Protein AF-A0AAW5ILC9-F1 (afdb_monomer_lite)

Structure (mmCIF, N/CA/C/O backbone):
data_AF-A0AAW5ILC9-F1
#
_entry.id   AF-A0AAW5ILC9-F1
#
loop_
_atom_site.group_PDB
_atom_site.id
_atom_site.type_symbol
_atom_site.label_atom_id
_atom_site.label_alt_id
_atom_site.label_comp_id
_atom_site.label_asym_id
_atom_site.label_entity_id
_atom_site.label_seq_id
_atom_site.pdbx_PDB_ins_code
_atom_site.Cartn_x
_atom_site.Cartn_y
_atom_site.Cartn_z
_atom_site.occupancy
_atom_site.B_iso_or_equiv
_atom_site.auth_seq_id
_atom_site.auth_comp_id
_atom_site.auth_asym_id
_atom_site.auth_atom_id
_atom_site.pdbx_PDB_model_num
ATOM 1 N N . MET A 1 1 ? -0.774 18.490 -12.145 1.00 78.44 1 MET A N 1
ATOM 2 C CA . MET A 1 1 ? -0.102 18.133 -10.884 1.00 78.44 1 MET A CA 1
ATOM 3 C C . MET A 1 1 ? 0.678 16.859 -11.137 1.00 78.44 1 MET A C 1
ATOM 5 O O . MET A 1 1 ? 0.110 15.949 -11.730 1.00 78.44 1 MET A O 1
ATOM 9 N N . SER A 1 2 ? 1.965 16.845 -10.818 1.00 88.06 2 SER A N 1
ATOM 10 C CA . SER A 1 2 ? 2.852 15.680 -10.934 1.00 88.06 2 SER A CA 1
ATOM 11 C C . SER A 1 2 ? 2.833 14.843 -9.646 1.00 88.06 2 SER A C 1
ATOM 13 O O . SER A 1 2 ? 2.335 15.310 -8.623 1.00 88.06 2 SER A O 1
ATOM 15 N N . TYR A 1 3 ? 3.395 13.628 -9.657 1.00 88.62 3 TYR A N 1
ATOM 16 C CA . TYR A 1 3 ? 3.586 12.853 -8.420 1.00 88.62 3 TYR A CA 1
ATOM 17 C C . TYR A 1 3 ? 4.517 13.560 -7.424 1.00 88.62 3 TYR A C 1
ATOM 19 O O . TYR A 1 3 ? 4.294 13.465 -6.221 1.00 88.62 3 TYR A O 1
ATOM 27 N N . ALA A 1 4 ? 5.491 14.335 -7.909 1.00 86.69 4 ALA A N 1
ATOM 28 C CA . ALA A 1 4 ? 6.363 15.155 -7.072 1.00 86.69 4 ALA A CA 1
ATOM 29 C C . ALA A 1 4 ? 5.585 16.241 -6.312 1.00 86.69 4 ALA A C 1
ATOM 31 O O . ALA A 1 4 ? 5.781 16.434 -5.111 1.00 86.69 4 ALA A O 1
ATOM 32 N N . ASP A 1 5 ? 4.652 16.915 -6.993 1.00 87.44 5 ASP A N 1
ATOM 33 C CA . ASP A 1 5 ? 3.767 17.893 -6.353 1.00 87.44 5 ASP A CA 1
ATOM 34 C C . ASP A 1 5 ? 2.899 17.210 -5.288 1.00 87.44 5 ASP A C 1
ATOM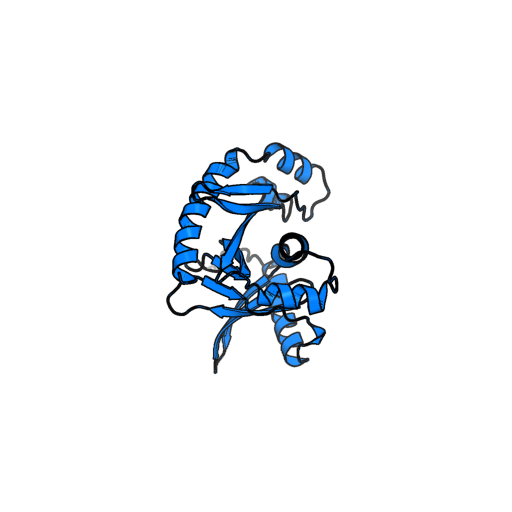 36 O O . ASP A 1 5 ? 2.805 17.695 -4.163 1.00 87.44 5 ASP A O 1
ATOM 40 N N . ILE A 1 6 ? 2.326 16.045 -5.613 1.00 88.94 6 ILE A N 1
ATOM 41 C CA . ILE A 1 6 ? 1.503 15.264 -4.679 1.00 88.94 6 ILE A CA 1
ATOM 42 C C . ILE A 1 6 ? 2.326 14.844 -3.455 1.00 88.94 6 ILE A C 1
ATOM 44 O O . ILE A 1 6 ? 1.847 14.966 -2.332 1.00 88.94 6 ILE A O 1
ATOM 48 N N . ALA A 1 7 ? 3.569 14.390 -3.633 1.00 87.50 7 ALA A N 1
ATOM 49 C CA . ALA A 1 7 ? 4.440 13.997 -2.525 1.00 87.50 7 ALA A CA 1
ATOM 50 C C . ALA A 1 7 ? 4.685 15.159 -1.547 1.00 87.50 7 ALA A C 1
ATOM 52 O O . ALA A 1 7 ? 4.556 14.972 -0.336 1.00 87.50 7 ALA A O 1
ATOM 53 N N . LYS A 1 8 ? 4.947 16.368 -2.064 1.00 85.44 8 LYS A N 1
ATOM 54 C CA . LYS A 1 8 ? 5.092 17.586 -1.246 1.00 85.44 8 LYS A CA 1
ATOM 55 C C . LYS A 1 8 ? 3.809 17.920 -0.488 1.00 85.44 8 LYS A C 1
ATOM 57 O O . LYS A 1 8 ? 3.854 18.270 0.688 1.00 85.44 8 LYS A O 1
ATOM 62 N N . GLU A 1 9 ? 2.651 17.788 -1.135 1.00 86.62 9 GLU A N 1
ATOM 63 C CA . GLU A 1 9 ? 1.366 18.014 -0.465 1.00 86.62 9 GLU A CA 1
ATOM 64 C C . GLU A 1 9 ? 1.097 17.006 0.658 1.00 86.62 9 GLU A C 1
ATOM 66 O O . GLU A 1 9 ? 0.584 17.382 1.716 1.00 86.62 9 GLU A O 1
ATOM 71 N N . LEU A 1 10 ? 1.466 15.743 0.441 1.00 86.69 10 LEU A N 1
ATOM 72 C CA . LEU A 1 10 ? 1.295 14.670 1.415 1.00 86.69 10 LEU A CA 1
ATOM 73 C C . LEU A 1 10 ? 2.205 14.816 2.633 1.00 86.69 10 LEU A C 1
ATOM 75 O O . LEU A 1 10 ? 1.832 14.352 3.709 1.00 86.69 10 LEU A O 1
ATOM 79 N N . GLU A 1 11 ? 3.361 15.464 2.503 1.00 85.06 11 GLU A N 1
ATOM 80 C CA . GLU A 1 11 ? 4.246 15.735 3.638 1.00 85.06 11 GLU A CA 1
ATOM 81 C C . GLU A 1 11 ? 3.558 16.622 4.692 1.00 85.06 11 GLU A C 1
ATOM 83 O O . GLU A 1 11 ? 3.594 16.332 5.891 1.00 85.06 11 GLU A O 1
ATOM 88 N N . GLU A 1 12 ? 2.857 17.670 4.254 1.00 84.56 12 GLU A N 1
ATOM 89 C CA . GLU A 1 12 ? 2.092 18.542 5.153 1.00 84.56 12 GLU A CA 1
ATOM 90 C C . GLU A 1 12 ? 0.896 17.818 5.782 1.00 84.56 12 GLU A C 1
ATOM 92 O O . GLU A 1 12 ? 0.626 17.953 6.981 1.00 84.56 12 GLU A O 1
ATOM 97 N N . ASP A 1 13 ? 0.203 16.979 5.012 1.00 87.44 13 ASP A N 1
ATOM 98 C CA . ASP A 1 13 ? -0.868 16.147 5.560 1.00 87.44 13 ASP A CA 1
ATOM 99 C C . ASP A 1 13 ? -0.339 15.113 6.558 1.00 87.44 13 ASP A C 1
ATOM 101 O O . ASP A 1 13 ? -0.979 14.872 7.585 1.00 87.44 13 ASP A O 1
ATOM 105 N N . TYR A 1 14 ? 0.854 14.564 6.331 1.00 85.81 14 TYR A N 1
ATOM 106 C CA . TYR A 1 14 ? 1.504 13.659 7.271 1.00 85.81 14 TYR A CA 1
ATOM 107 C C . TYR A 1 14 ? 1.806 14.351 8.610 1.00 85.81 14 TYR A C 1
ATOM 109 O O . TYR A 1 14 ? 1.507 13.789 9.669 1.00 85.81 14 TYR A O 1
ATOM 117 N N . LYS A 1 15 ? 2.293 15.602 8.599 1.00 86.69 15 LYS A N 1
ATOM 118 C CA . LYS A 1 15 ? 2.479 16.407 9.828 1.00 86.69 15 LYS A CA 1
ATOM 119 C C . LYS A 1 15 ? 1.165 16.559 10.604 1.00 86.69 15 LYS A C 1
ATOM 121 O O . LYS A 1 15 ? 1.153 16.464 11.836 1.00 86.69 15 LYS A O 1
ATOM 126 N N . ASN A 1 16 ? 0.044 16.734 9.903 1.00 89.19 16 ASN A N 1
ATOM 127 C CA . ASN A 1 16 ? -1.280 16.787 10.527 1.00 89.19 16 ASN A CA 1
ATOM 128 C C . ASN A 1 16 ? -1.725 15.425 11.083 1.00 89.19 16 ASN A C 1
ATOM 130 O O . ASN A 1 16 ? -2.288 15.379 12.179 1.00 89.19 16 ASN A O 1
ATOM 134 N N . VAL A 1 17 ? -1.421 14.319 10.397 1.00 87.56 17 VAL A N 1
ATOM 135 C CA . VAL A 1 17 ? -1.674 12.964 10.914 1.00 87.56 17 VAL A CA 1
ATOM 136 C C . VAL A 1 17 ? -0.904 12.723 12.209 1.00 87.56 17 VAL A C 1
ATOM 138 O O . VAL A 1 17 ? -1.499 12.240 13.169 1.00 87.56 17 VAL A O 1
ATOM 141 N N . VAL A 1 18 ? 0.379 13.093 12.279 1.00 85.12 18 VAL A N 1
ATOM 142 C CA . VAL A 1 18 ? 1.195 12.951 13.501 1.00 85.12 18 VAL A CA 1
ATOM 143 C C . VAL A 1 18 ? 0.542 13.674 14.680 1.00 85.12 18 VAL A C 1
ATOM 145 O O . VAL A 1 18 ? 0.419 13.103 15.761 1.00 85.12 18 VAL A O 1
ATOM 148 N N . ARG A 1 19 ? 0.036 14.895 14.469 1.00 87.38 19 ARG A N 1
ATOM 149 C CA . ARG A 1 19 ? -0.717 15.628 15.502 1.00 87.38 19 ARG A CA 1
ATOM 150 C C . ARG A 1 19 ? -2.022 14.923 15.869 1.00 87.38 19 ARG A C 1
ATOM 152 O O . ARG A 1 19 ? -2.367 14.858 17.044 1.00 87.38 19 ARG A O 1
ATOM 159 N N . TYR A 1 20 ? -2.726 14.364 14.886 1.00 89.00 20 TYR A N 1
ATOM 160 C CA . TYR A 1 20 ? -3.978 13.640 15.098 1.00 89.00 20 TYR A CA 1
ATOM 161 C C . TYR A 1 20 ? -3.798 12.326 15.879 1.00 89.00 20 TYR A C 1
ATOM 163 O O . TYR A 1 20 ? -4.740 11.876 16.534 1.00 89.00 20 TYR A O 1
ATOM 171 N N . GLN A 1 21 ? -2.601 11.721 15.878 1.00 84.12 21 GLN A N 1
ATOM 172 C CA . GLN A 1 21 ? -2.349 10.438 16.548 1.00 84.12 21 GLN A CA 1
ATOM 173 C C . GLN A 1 21 ? -2.697 10.442 18.049 1.00 84.12 21 GLN A C 1
ATOM 175 O O . GLN A 1 21 ? -3.054 9.394 18.590 1.00 84.12 21 GLN A O 1
ATOM 180 N N . ILE A 1 22 ? -2.688 11.607 18.708 1.00 86.94 22 ILE A N 1
ATOM 181 C CA . ILE A 1 22 ? -3.096 11.762 20.118 1.00 86.94 22 ILE A CA 1
ATOM 182 C C . ILE A 1 22 ? -4.559 11.366 20.374 1.00 86.94 22 ILE A C 1
ATOM 184 O O . ILE A 1 22 ? -4.916 11.009 21.496 1.00 86.94 22 ILE A O 1
ATOM 188 N N . HIS A 1 23 ? -5.409 11.428 19.345 1.00 89.69 23 HIS A N 1
ATOM 189 C CA . HIS A 1 23 ? -6.825 11.067 19.423 1.00 89.69 23 HIS A CA 1
ATOM 190 C C . HIS A 1 23 ? -7.068 9.576 19.175 1.00 89.69 23 HIS A C 1
ATOM 192 O O . HIS A 1 23 ? -8.190 9.093 19.347 1.00 89.69 23 HIS A O 1
ATOM 198 N N . LEU A 1 24 ? -6.036 8.827 18.779 1.00 89.56 24 LEU A N 1
ATOM 199 C CA . LEU A 1 24 ? -6.158 7.392 18.586 1.00 89.56 24 LEU A CA 1
ATOM 200 C C . LEU A 1 24 ? -6.279 6.688 19.943 1.00 89.56 24 LEU A C 1
ATOM 202 O O . LEU A 1 24 ? -5.651 7.099 20.923 1.00 89.56 24 LEU A O 1
ATOM 206 N N . PRO A 1 25 ? -7.030 5.577 20.032 1.00 92.31 25 PRO A N 1
ATOM 207 C CA . PRO A 1 25 ? -7.211 4.847 21.282 1.00 92.31 25 PRO A CA 1
ATOM 208 C C . PRO A 1 25 ? -5.980 3.979 21.613 1.00 92.31 25 PRO A C 1
ATOM 210 O O . PRO A 1 25 ? -6.097 2.777 21.858 1.00 92.31 25 PRO A O 1
ATOM 213 N N . VAL A 1 26 ? -4.789 4.587 21.664 1.00 90.56 26 VAL A N 1
ATOM 214 C CA . VAL A 1 26 ? -3.489 3.922 21.863 1.00 90.56 26 VAL A CA 1
ATOM 215 C C . VAL A 1 26 ? -3.493 3.054 23.118 1.00 90.56 26 VAL A C 1
ATOM 217 O O . VAL A 1 26 ? -3.057 1.910 23.068 1.00 90.56 26 VAL A O 1
ATOM 220 N N . LYS A 1 27 ? -4.081 3.522 24.228 1.00 92.12 27 LYS A N 1
ATOM 221 C CA . LYS A 1 27 ? -4.202 2.723 25.464 1.00 92.12 27 LYS A CA 1
ATOM 222 C C . LYS A 1 27 ? -4.954 1.401 25.248 1.00 92.12 27 LYS A C 1
ATOM 224 O O . LYS A 1 27 ? -4.573 0.381 25.821 1.00 92.12 27 LYS A O 1
ATOM 229 N N . LYS A 1 28 ? -6.001 1.403 24.412 1.00 94.25 28 LYS A N 1
ATOM 230 C CA . LYS A 1 28 ? -6.756 0.190 24.060 1.00 94.25 28 LYS A CA 1
ATOM 231 C C . LYS A 1 28 ? -5.893 -0.753 23.225 1.00 94.25 28 LYS A C 1
ATOM 233 O O . LYS A 1 28 ? -5.836 -1.938 23.539 1.00 94.25 28 LYS A O 1
ATOM 238 N N . TYR A 1 29 ? -5.188 -0.218 22.227 1.00 94.44 29 TYR A N 1
ATOM 239 C CA . TYR A 1 29 ? -4.266 -0.991 21.390 1.00 94.44 29 TYR A CA 1
ATOM 240 C C . TYR A 1 29 ? -3.158 -1.641 22.224 1.00 94.44 29 TYR A C 1
ATOM 242 O O . TYR A 1 29 ? -2.939 -2.846 22.132 1.00 94.44 29 TYR A O 1
ATOM 250 N N . MET A 1 30 ? -2.535 -0.873 23.120 1.00 94.12 30 MET A N 1
ATOM 251 C CA . MET A 1 30 ? -1.501 -1.358 24.034 1.00 94.12 30 MET A CA 1
ATOM 252 C C . MET A 1 30 ? -2.002 -2.502 24.915 1.00 94.12 30 MET A C 1
ATOM 254 O O . MET A 1 30 ? -1.353 -3.543 24.996 1.00 94.12 30 MET A O 1
ATOM 258 N N . LYS A 1 31 ? -3.178 -2.346 25.538 1.00 94.81 31 LYS A N 1
ATOM 259 C CA . LYS A 1 31 ? -3.782 -3.401 26.364 1.00 94.81 31 LYS A CA 1
ATOM 260 C C . LYS A 1 31 ? -3.996 -4.688 25.565 1.00 94.81 31 LYS A C 1
ATOM 262 O O . LYS A 1 31 ? -3.693 -5.772 26.054 1.00 94.81 31 LYS A O 1
ATOM 267 N N . GLU A 1 32 ? -4.500 -4.573 24.340 1.00 94.88 32 GLU A N 1
ATOM 268 C CA . GLU A 1 32 ? -4.764 -5.729 23.486 1.00 94.88 32 GLU A CA 1
ATOM 269 C C . GLU A 1 32 ? -3.479 -6.459 23.073 1.00 94.88 32 GLU A C 1
ATOM 271 O O . GLU A 1 32 ? -3.427 -7.687 23.146 1.00 94.88 32 GLU A O 1
ATOM 276 N N . VAL A 1 33 ? -2.422 -5.716 22.728 1.00 94.56 33 VAL A N 1
ATOM 277 C CA . VAL A 1 33 ? -1.104 -6.289 22.405 1.00 94.56 33 VAL A CA 1
ATOM 278 C C . VAL A 1 33 ? -0.507 -7.005 23.612 1.00 94.56 33 VAL A C 1
ATOM 280 O O . VAL A 1 33 ? -0.031 -8.130 23.481 1.00 94.56 33 VAL A O 1
ATOM 283 N N . MET A 1 34 ? -0.549 -6.396 24.802 1.00 94.00 34 MET A N 1
ATOM 284 C CA . MET A 1 34 ? 0.061 -6.993 25.997 1.00 94.00 34 MET A CA 1
ATOM 285 C C . MET A 1 34 ? -0.642 -8.284 26.440 1.00 94.00 34 MET A C 1
ATOM 287 O O . MET A 1 34 ? 0.036 -9.191 26.932 1.00 94.00 34 MET A O 1
ATOM 291 N N . ASN A 1 35 ? -1.951 -8.401 26.197 1.00 94.25 35 ASN A N 1
ATOM 292 C CA . ASN A 1 35 ? -2.778 -9.531 26.630 1.00 94.25 35 ASN A CA 1
ATOM 293 C C . ASN A 1 35 ? -2.766 -10.748 25.688 1.00 94.25 35 ASN A C 1
ATOM 295 O O . ASN A 1 35 ? -3.212 -11.820 26.088 1.00 94.25 35 ASN A O 1
ATOM 299 N N . ARG A 1 36 ? -2.291 -10.616 24.446 1.00 89.19 36 ARG A N 1
ATOM 300 C CA . ARG A 1 36 ? -2.217 -11.734 23.480 1.00 89.19 36 ARG A CA 1
ATOM 301 C C . ARG A 1 36 ? -0.857 -12.434 23.540 1.00 89.19 36 ARG A C 1
ATOM 303 O O . ARG A 1 36 ? 0.047 -11.894 24.156 1.00 89.19 36 ARG A O 1
ATOM 310 N N . PRO A 1 37 ? -0.639 -13.610 22.937 1.00 89.38 37 PRO A N 1
ATOM 311 C CA . PRO A 1 37 ? 0.714 -14.125 22.706 1.00 89.38 37 PRO A CA 1
ATOM 312 C C . PRO A 1 37 ? 1.575 -13.132 21.908 1.00 89.38 37 PRO A C 1
ATOM 314 O O . PRO A 1 37 ? 1.042 -12.247 21.237 1.00 89.38 37 PRO A O 1
ATOM 317 N N . ASN A 1 38 ? 2.906 -13.234 22.002 1.00 87.12 38 ASN A N 1
ATOM 318 C CA . ASN A 1 38 ? 3.772 -12.394 21.173 1.00 87.12 38 ASN A CA 1
ATOM 319 C C . ASN A 1 38 ? 3.526 -12.703 19.693 1.00 87.12 38 ASN A C 1
ATOM 321 O O . ASN A 1 38 ? 3.513 -13.865 19.299 1.00 87.12 38 ASN A O 1
ATOM 325 N N . GLY A 1 39 ? 3.335 -11.663 18.893 1.00 81.62 39 GLY A N 1
ATOM 326 C CA . GLY A 1 39 ? 3.040 -11.797 17.479 1.00 81.62 39 GLY A CA 1
ATOM 327 C C . GLY A 1 39 ? 2.498 -10.499 16.910 1.00 81.62 39 GLY A C 1
ATOM 328 O O . GLY A 1 39 ? 2.296 -9.517 17.634 1.00 81.62 39 GLY A O 1
ATOM 329 N N . LYS A 1 40 ? 2.264 -10.517 15.601 1.00 86.31 40 LYS A N 1
ATOM 330 C CA . LYS A 1 40 ? 1.720 -9.373 14.890 1.00 86.31 40 LYS A CA 1
ATOM 331 C C . LYS A 1 40 ? 0.236 -9.202 15.195 1.00 86.31 40 LYS A C 1
ATOM 333 O O . LYS A 1 40 ? -0.520 -10.173 15.225 1.00 86.31 40 LYS A O 1
ATOM 338 N N . LEU A 1 41 ? -0.194 -7.961 15.383 1.00 90.38 41 LEU A N 1
ATOM 339 C CA . LEU A 1 41 ? -1.597 -7.610 15.558 1.00 90.38 41 LEU A CA 1
ATOM 340 C C . LEU A 1 41 ? -1.944 -6.408 14.687 1.00 90.38 41 LEU A C 1
ATOM 342 O O . LEU A 1 41 ? -1.347 -5.344 14.823 1.00 90.38 41 LEU A O 1
ATOM 346 N N . LEU A 1 42 ? -2.936 -6.579 13.817 1.00 91.25 42 LEU A N 1
ATOM 347 C CA . LEU A 1 42 ? -3.446 -5.528 12.946 1.00 91.25 42 LEU A CA 1
ATOM 348 C C . LEU A 1 42 ? -4.783 -5.010 13.477 1.00 91.25 42 LEU A C 1
ATOM 350 O O . LEU A 1 42 ? -5.749 -5.768 13.590 1.00 91.25 42 LEU A O 1
ATOM 354 N N . PHE A 1 43 ? -4.863 -3.714 13.760 1.00 92.25 43 PHE A N 1
ATOM 355 C CA . PHE A 1 43 ? -6.099 -3.088 14.217 1.00 92.25 43 PHE A CA 1
ATOM 356 C C . PHE A 1 43 ? -6.992 -2.683 13.040 1.00 92.25 43 PHE A C 1
ATOM 358 O O . PHE A 1 43 ? -6.623 -2.780 11.865 1.00 92.25 43 PHE A O 1
ATOM 365 N N . LYS A 1 44 ? -8.220 -2.261 13.350 1.00 89.75 44 LYS A N 1
ATOM 366 C CA . LYS A 1 44 ? -9.149 -1.743 12.342 1.00 89.75 44 LYS A CA 1
ATOM 367 C C .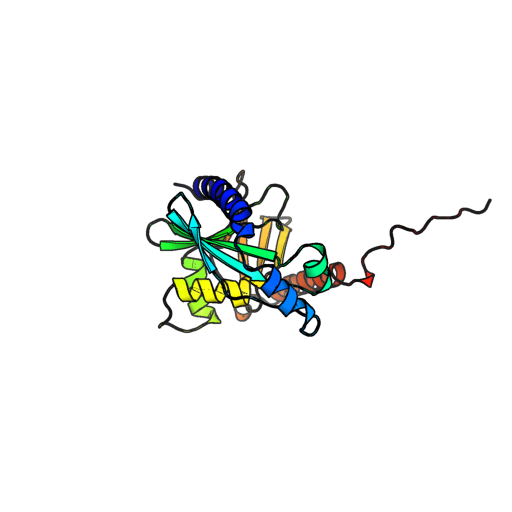 LYS A 1 44 ? -8.582 -0.455 11.736 1.00 89.75 44 LYS A C 1
ATOM 369 O O . LYS A 1 44 ? -8.173 0.441 12.468 1.00 89.75 44 LYS A O 1
ATOM 374 N N . THR A 1 45 ? -8.601 -0.369 10.409 1.00 89.81 45 THR A N 1
ATOM 375 C CA . THR A 1 45 ? -8.254 0.852 9.677 1.00 89.81 45 THR A CA 1
ATOM 376 C C . THR A 1 45 ? -9.283 1.941 9.973 1.00 89.81 45 THR A C 1
ATOM 378 O O . THR A 1 45 ? -10.490 1.693 9.929 1.00 89.81 45 THR A O 1
ATOM 381 N N . MET A 1 46 ? -8.798 3.133 10.294 1.00 90.50 46 MET A N 1
ATOM 382 C CA . MET A 1 46 ? -9.606 4.322 10.536 1.00 90.50 46 MET A CA 1
ATOM 383 C C . MET A 1 46 ? -9.498 5.245 9.332 1.00 90.50 46 MET A C 1
ATOM 385 O O . MET A 1 46 ? -8.418 5.410 8.768 1.00 90.50 46 MET A O 1
ATOM 389 N N . GLU A 1 47 ? -10.616 5.853 8.963 1.00 91.62 47 GLU A N 1
ATOM 390 C CA . GLU A 1 47 ? -10.641 6.896 7.947 1.00 91.62 47 GLU A CA 1
ATOM 391 C C . GLU A 1 47 ? -10.539 8.250 8.643 1.00 91.62 47 GLU A C 1
ATOM 393 O O . GLU A 1 47 ? -11.244 8.517 9.619 1.00 91.62 47 GLU A O 1
ATOM 398 N N . TRP A 1 48 ? -9.646 9.095 8.149 1.00 91.94 48 TRP A N 1
ATOM 399 C CA . TRP A 1 48 ? -9.497 10.471 8.595 1.00 91.94 48 TRP A CA 1
ATOM 400 C C . TRP A 1 48 ? -9.408 11.371 7.370 1.00 91.94 48 TRP A C 1
ATOM 402 O O . TRP A 1 48 ? -8.817 11.002 6.360 1.00 91.94 48 TRP A O 1
ATOM 412 N N . THR A 1 49 ? -10.026 12.543 7.436 1.00 91.12 49 THR A N 1
ATOM 413 C CA . THR A 1 49 ? -9.964 13.528 6.355 1.00 91.12 49 THR A CA 1
ATOM 414 C C . THR A 1 49 ? -9.057 14.663 6.794 1.00 91.12 49 THR A C 1
ATOM 416 O O . THR A 1 49 ? -9.270 15.228 7.868 1.00 91.12 49 THR A O 1
ATOM 419 N N . SER A 1 50 ? -8.045 14.977 5.987 1.00 87.75 50 SER A N 1
ATOM 420 C CA . SER A 1 50 ? -7.117 16.059 6.303 1.00 87.75 50 SER A CA 1
ATOM 421 C C . SER A 1 50 ? -7.799 17.430 6.228 1.00 87.75 50 SER A C 1
ATOM 423 O O . SER A 1 50 ? -8.854 17.557 5.599 1.00 87.75 50 SER A O 1
ATOM 425 N N . PRO A 1 51 ? -7.211 18.492 6.815 1.00 88.06 51 PRO A N 1
ATOM 426 C CA . PRO A 1 51 ? -7.705 19.859 6.636 1.00 88.06 51 PRO A CA 1
ATOM 427 C C . PRO A 1 51 ? -7.791 20.294 5.165 1.00 88.06 51 PRO A C 1
ATOM 429 O O . PRO A 1 51 ? -8.553 21.198 4.840 1.00 88.06 51 PRO A O 1
ATOM 432 N N . ARG A 1 52 ? -7.033 19.638 4.273 1.00 84.19 52 ARG A N 1
ATOM 433 C CA . ARG A 1 52 ? -7.065 19.844 2.816 1.00 84.19 52 ARG A CA 1
ATOM 434 C C . ARG A 1 52 ? -8.072 18.936 2.098 1.00 84.19 52 ARG A C 1
ATOM 436 O O . ARG A 1 52 ? -8.083 18.889 0.875 1.00 84.19 52 ARG A O 1
ATOM 443 N N . HIS A 1 53 ? -8.916 18.229 2.847 1.00 86.62 53 HIS A N 1
ATOM 444 C CA . HIS A 1 53 ? -9.923 17.280 2.366 1.00 86.62 53 HIS A CA 1
ATOM 445 C C . HIS A 1 53 ? -9.377 16.003 1.708 1.00 86.62 53 HIS A C 1
ATOM 447 O O . HIS A 1 53 ? -10.130 15.282 1.049 1.00 86.62 53 HIS A O 1
ATOM 453 N N . ASN A 1 54 ? -8.105 15.662 1.939 1.00 86.94 54 ASN A N 1
ATOM 454 C CA . ASN A 1 54 ? -7.542 14.398 1.473 1.00 86.94 54 ASN A CA 1
ATOM 455 C C . ASN A 1 54 ? -8.000 13.238 2.363 1.00 86.94 54 ASN A C 1
ATOM 457 O O . ASN A 1 54 ? -8.042 13.352 3.593 1.00 86.94 54 ASN A O 1
ATOM 461 N N . LYS A 1 55 ? -8.351 12.108 1.741 1.00 90.50 55 LYS A N 1
ATOM 462 C CA . LYS A 1 55 ? -8.811 10.910 2.450 1.00 90.50 55 LYS A CA 1
ATOM 463 C C . LYS A 1 55 ? -7.621 10.064 2.880 1.00 90.50 55 LYS A C 1
ATOM 465 O O . LYS A 1 55 ? -6.934 9.468 2.053 1.00 90.50 55 LYS A O 1
ATOM 470 N N . MET A 1 56 ? -7.433 9.965 4.188 1.00 92.19 56 MET A N 1
ATOM 471 C CA . MET A 1 56 ? -6.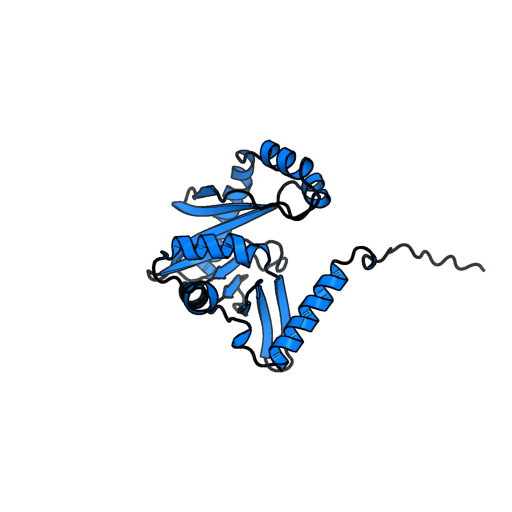357 9.211 4.811 1.00 92.19 56 MET A CA 1
ATOM 472 C C . MET A 1 56 ? -6.896 7.927 5.440 1.00 92.19 56 MET A C 1
ATOM 474 O O . MET A 1 56 ? -7.909 7.926 6.142 1.00 92.19 56 MET A O 1
ATOM 478 N N . LEU A 1 57 ? -6.179 6.832 5.224 1.00 92.62 57 LEU A N 1
ATOM 479 C CA . LEU A 1 57 ? -6.391 5.540 5.855 1.00 92.62 57 LEU A CA 1
ATOM 480 C C . LEU A 1 57 ? -5.277 5.318 6.879 1.00 92.62 57 LEU A C 1
ATOM 482 O O . LEU A 1 57 ? -4.108 5.152 6.527 1.00 92.62 57 LEU A O 1
ATOM 486 N N . LEU A 1 58 ? -5.650 5.312 8.155 1.00 92.00 58 LEU A N 1
ATOM 487 C CA . LEU A 1 58 ? -4.745 5.105 9.280 1.00 92.00 58 LEU A CA 1
ATOM 488 C C . LEU A 1 58 ? -4.922 3.678 9.788 1.00 92.00 58 LEU A C 1
ATOM 490 O O . LEU A 1 58 ? -5.977 3.332 10.322 1.00 92.00 58 LEU A O 1
ATOM 494 N N . THR A 1 59 ? -3.903 2.840 9.626 1.00 91.38 59 THR A N 1
ATOM 495 C CA . THR A 1 59 ? -3.954 1.427 10.024 1.00 91.38 59 THR A CA 1
ATOM 496 C C . THR A 1 59 ? -2.950 1.159 11.144 1.00 91.38 59 THR A C 1
ATOM 498 O O . THR A 1 59 ? -1.765 0.967 10.864 1.00 91.38 59 THR A O 1
ATOM 501 N N . PRO A 1 60 ? -3.393 1.141 12.416 1.00 91.50 60 PRO A N 1
ATOM 502 C CA . PRO A 1 60 ? -2.527 0.791 13.531 1.00 91.50 60 PRO A CA 1
ATOM 503 C C . PRO A 1 60 ? -2.143 -0.688 13.477 1.00 91.50 60 PRO A C 1
ATOM 505 O O . PRO A 1 60 ? -2.985 -1.550 13.202 1.00 91.50 60 PRO A O 1
ATOM 508 N N . LEU A 1 61 ? -0.893 -0.995 13.801 1.00 90.88 61 LEU A N 1
ATOM 509 C CA . LEU A 1 61 ? -0.383 -2.354 13.889 1.00 90.88 61 LEU A CA 1
ATOM 510 C C . LEU A 1 61 ? 0.714 -2.489 14.949 1.00 90.88 61 LEU A C 1
ATOM 512 O O . LEU A 1 61 ? 1.468 -1.565 15.239 1.00 90.88 61 LEU A O 1
ATOM 516 N N . SER A 1 62 ? 0.813 -3.680 15.517 1.00 90.19 62 SER A N 1
ATOM 517 C CA . SER A 1 62 ? 1.922 -4.116 16.356 1.00 90.19 62 SER A CA 1
ATOM 518 C C . SER A 1 62 ? 2.656 -5.222 15.618 1.00 90.19 62 SER A C 1
ATOM 520 O O . SER A 1 62 ? 2.017 -6.167 15.163 1.00 90.19 62 SER A O 1
ATOM 522 N N . ARG A 1 63 ? 3.978 -5.105 15.471 1.00 85.75 63 ARG A N 1
ATOM 523 C CA . ARG A 1 63 ? 4.817 -6.161 14.879 1.00 85.75 63 ARG A CA 1
ATOM 524 C C . ARG A 1 63 ? 5.152 -7.240 15.904 1.00 85.75 63 ARG A C 1
ATOM 526 O O . ARG A 1 63 ? 5.104 -8.426 15.602 1.00 85.75 63 ARG A O 1
ATOM 533 N N . ASN A 1 64 ? 5.476 -6.811 17.118 1.00 88.44 64 ASN A N 1
ATOM 534 C CA . ASN A 1 64 ? 5.759 -7.659 18.265 1.00 88.44 64 ASN A CA 1
ATOM 535 C C . ASN A 1 64 ? 5.539 -6.862 19.564 1.00 88.44 64 ASN A C 1
ATOM 537 O O . ASN A 1 64 ? 5.501 -5.627 19.564 1.00 88.44 64 ASN A O 1
ATOM 541 N N . LYS A 1 65 ? 5.433 -7.565 20.695 1.00 91.56 65 LYS A N 1
ATOM 542 C CA . LYS A 1 65 ? 5.196 -6.939 22.003 1.00 91.56 65 LYS A CA 1
ATOM 543 C C . LYS A 1 65 ? 6.320 -6.017 22.455 1.00 91.56 65 LYS A C 1
ATOM 545 O O . LYS A 1 65 ? 6.027 -5.033 23.129 1.00 91.56 65 LYS A O 1
ATOM 550 N N . LYS A 1 66 ? 7.577 -6.366 22.165 1.00 89.31 66 LYS A N 1
ATOM 551 C CA . LYS A 1 66 ? 8.749 -5.628 22.651 1.00 89.31 66 LYS A CA 1
ATOM 552 C C .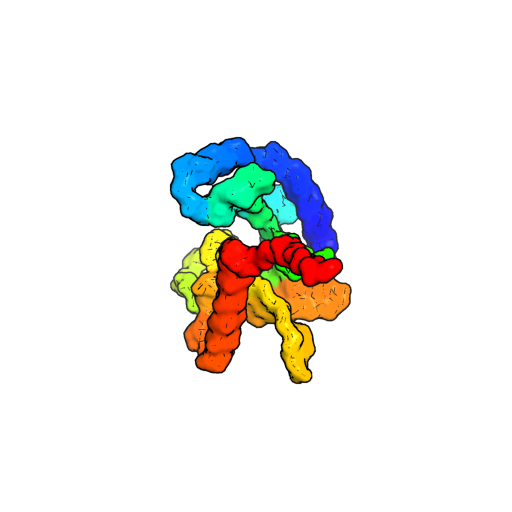 LYS A 1 66 ? 8.780 -4.230 22.035 1.00 89.31 66 LYS A C 1
ATOM 554 O O . LYS A 1 66 ? 8.666 -3.250 22.759 1.00 89.31 66 LYS A O 1
ATOM 559 N N . GLU A 1 67 ? 8.794 -4.162 20.708 1.00 86.88 67 GLU A N 1
ATOM 560 C CA . GLU A 1 67 ? 8.793 -2.914 19.939 1.00 86.88 67 GLU A CA 1
ATOM 561 C C . GLU A 1 67 ? 7.565 -2.061 20.268 1.00 86.88 67 GLU A C 1
ATOM 563 O O . GLU A 1 67 ? 7.679 -0.860 20.487 1.00 86.88 67 GLU A O 1
ATOM 568 N N . THR A 1 68 ? 6.385 -2.679 20.392 1.00 89.94 68 THR A N 1
ATOM 569 C CA . THR A 1 68 ? 5.173 -1.938 20.757 1.00 89.94 68 THR A CA 1
ATOM 570 C C . THR A 1 68 ? 5.195 -1.417 22.192 1.00 89.94 68 THR A C 1
ATOM 572 O O . THR A 1 68 ? 4.608 -0.374 22.460 1.00 89.94 68 THR A O 1
ATOM 575 N N . ARG A 1 69 ? 5.866 -2.095 23.128 1.00 89.62 69 ARG A N 1
ATOM 576 C CA . ARG A 1 69 ? 6.048 -1.585 24.494 1.00 89.62 69 ARG A CA 1
ATOM 577 C C . ARG A 1 69 ? 6.954 -0.359 24.526 1.00 89.62 69 ARG A C 1
ATOM 579 O O . ARG A 1 69 ? 6.661 0.563 25.277 1.00 89.62 69 ARG A O 1
ATOM 586 N N . GLU A 1 70 ? 8.026 -0.380 23.743 1.00 89.38 70 GLU A N 1
ATOM 587 C CA . GLU A 1 70 ? 9.032 0.684 23.695 1.00 89.38 70 GLU A CA 1
ATOM 588 C C . GLU A 1 70 ? 8.514 1.914 22.932 1.00 89.38 70 GLU A C 1
ATOM 590 O O . GLU A 1 70 ? 8.634 3.033 23.423 1.00 89.38 70 GLU A O 1
ATOM 595 N N . ASN A 1 71 ? 7.864 1.702 21.782 1.00 86.50 71 ASN A N 1
ATOM 596 C CA . ASN A 1 71 ? 7.550 2.770 20.824 1.00 86.50 71 ASN A CA 1
ATOM 597 C C . ASN A 1 71 ? 6.044 3.021 20.624 1.00 86.50 71 ASN A C 1
ATOM 599 O O . ASN A 1 71 ? 5.655 3.958 19.929 1.00 86.50 71 ASN A O 1
ATOM 603 N N . GLY A 1 72 ? 5.175 2.192 21.207 1.00 88.25 72 GLY A N 1
ATOM 604 C CA . GLY A 1 72 ? 3.747 2.172 20.882 1.00 88.25 72 GLY A CA 1
ATOM 605 C C . GLY A 1 72 ? 3.432 1.413 19.581 1.00 88.25 72 GLY A C 1
ATOM 606 O O . GLY A 1 72 ? 4.322 0.853 18.936 1.00 88.25 72 GLY A O 1
ATOM 607 N N . PRO A 1 73 ? 2.146 1.310 19.195 1.00 89.06 73 PRO A N 1
ATOM 608 C CA . PRO A 1 73 ? 1.762 0.692 17.932 1.00 89.06 73 PRO A CA 1
ATOM 609 C C . PRO A 1 73 ? 2.214 1.566 16.759 1.00 89.06 73 PRO A C 1
ATOM 611 O O . PRO A 1 73 ? 2.030 2.782 16.767 1.00 89.06 73 PRO A O 1
ATOM 614 N N . PHE A 1 74 ? 2.741 0.932 15.719 1.00 87.31 74 PHE A N 1
ATOM 615 C CA . PHE A 1 74 ? 3.071 1.606 14.473 1.00 87.31 74 PHE A CA 1
ATOM 616 C C . PHE A 1 74 ? 1.787 1.954 13.711 1.00 87.31 74 PHE A C 1
ATOM 618 O O . PHE A 1 74 ? 0.849 1.157 13.676 1.00 87.31 74 PHE A O 1
ATOM 625 N N . ILE A 1 75 ? 1.726 3.132 13.091 1.00 88.06 75 ILE A N 1
ATOM 626 C CA . ILE A 1 75 ? 0.561 3.570 12.316 1.00 88.06 75 ILE A CA 1
ATOM 627 C C . ILE A 1 75 ? 0.953 3.653 10.845 1.00 88.06 75 ILE A C 1
ATOM 629 O O . ILE A 1 75 ? 1.689 4.551 10.450 1.00 88.06 75 ILE A O 1
ATOM 633 N N . ASN A 1 76 ? 0.416 2.750 10.024 1.00 88.56 76 ASN A N 1
ATOM 634 C CA . ASN A 1 76 ? 0.501 2.890 8.574 1.00 88.56 76 ASN A CA 1
ATOM 635 C C . ASN A 1 76 ? -0.405 4.037 8.119 1.00 88.56 76 ASN A C 1
ATOM 637 O O . ASN A 1 76 ? -1.605 4.019 8.406 1.00 88.56 76 ASN A O 1
ATOM 641 N N . VAL A 1 77 ? 0.165 5.008 7.405 1.00 90.50 77 VAL A N 1
ATOM 642 C CA . VAL A 1 77 ? -0.538 6.198 6.913 1.00 90.50 77 VAL A CA 1
ATOM 643 C C . VAL A 1 77 ? -0.588 6.144 5.394 1.00 90.50 77 VAL A C 1
ATOM 645 O O . VAL A 1 77 ? 0.424 6.345 4.726 1.00 90.50 77 VAL A O 1
ATOM 648 N N . CYS A 1 78 ? -1.771 5.863 4.856 1.00 92.94 78 CYS A N 1
ATOM 649 C CA . CYS A 1 78 ? -2.006 5.851 3.415 1.00 92.94 78 CYS A CA 1
ATOM 650 C C . CYS A 1 78 ? -2.934 7.009 3.038 1.00 92.94 78 CYS A C 1
ATOM 652 O O . CYS A 1 78 ? -3.900 7.271 3.749 1.00 92.94 78 CYS A O 1
ATOM 654 N N . CYS A 1 79 ? -2.680 7.676 1.921 1.00 93.62 79 CYS A N 1
ATOM 655 C CA . CYS A 1 79 ? -3.615 8.601 1.291 1.00 93.62 79 CYS A CA 1
ATOM 656 C C . CYS A 1 79 ? -4.218 7.931 0.059 1.00 93.62 79 CYS A C 1
ATOM 658 O O . CYS A 1 79 ? -3.491 7.322 -0.725 1.00 93.62 79 CYS A O 1
ATOM 660 N N . VAL A 1 80 ? -5.531 8.046 -0.118 1.00 93.19 80 VAL A N 1
ATOM 661 C CA . VAL A 1 80 ? -6.218 7.597 -1.332 1.00 93.19 80 VAL A CA 1
ATOM 662 C C . VAL A 1 80 ? -6.762 8.816 -2.058 1.00 93.19 80 VAL A C 1
ATOM 664 O O . VAL A 1 80 ? -7.518 9.604 -1.486 1.00 93.19 80 VAL A O 1
ATOM 667 N N . PHE A 1 81 ? -6.386 8.965 -3.322 1.00 91.94 81 PHE A N 1
ATOM 668 C CA . PHE A 1 81 ? -6.671 10.160 -4.111 1.00 91.94 81 PHE A CA 1
ATOM 669 C C . PHE A 1 81 ? -6.986 9.803 -5.562 1.00 91.94 81 PHE A C 1
ATOM 671 O O . PHE A 1 81 ? -6.658 8.718 -6.041 1.00 91.94 81 PHE A O 1
ATOM 678 N N . LEU A 1 82 ? -7.644 10.723 -6.267 1.00 91.81 82 LEU A N 1
ATOM 679 C CA . LEU A 1 82 ? -7.863 10.597 -7.703 1.00 91.81 82 LEU A CA 1
ATOM 680 C C . LEU A 1 82 ? -6.720 11.282 -8.450 1.00 91.81 82 LEU A C 1
ATOM 682 O O . LEU A 1 82 ? -6.449 12.461 -8.234 1.00 91.81 82 LEU A O 1
ATOM 686 N N . TYR A 1 83 ? -6.089 10.561 -9.367 1.00 90.38 83 TYR A N 1
ATOM 687 C CA . TYR A 1 83 ? -5.085 11.090 -10.278 1.00 90.38 83 TYR A CA 1
ATOM 688 C C . TYR A 1 83 ? -5.518 10.801 -11.706 1.00 90.38 83 TYR A C 1
ATOM 690 O O . TYR A 1 83 ? -5.767 9.653 -12.062 1.00 90.38 83 TYR A O 1
ATOM 698 N N . LYS A 1 84 ? -5.672 11.861 -12.510 1.00 90.75 84 LYS A N 1
ATOM 699 C CA . LYS A 1 84 ? -6.216 11.779 -13.879 1.00 90.75 84 LYS A CA 1
ATOM 700 C C . LYS A 1 84 ? -7.550 11.006 -13.959 1.00 90.75 84 LYS A C 1
ATOM 702 O O . LYS A 1 84 ? -7.821 10.332 -14.942 1.00 90.75 84 LYS A O 1
ATOM 707 N N . GLY A 1 85 ? -8.386 11.132 -12.924 1.00 91.75 85 GLY A N 1
ATOM 708 C CA . GLY A 1 85 ? -9.694 10.473 -12.828 1.00 91.75 85 GLY A CA 1
ATOM 709 C C . GLY A 1 85 ? -9.671 9.059 -12.240 1.00 91.75 85 GLY A C 1
ATOM 710 O O . GLY A 1 85 ? -10.735 8.510 -11.974 1.00 91.75 85 GLY A O 1
ATOM 711 N N . GLU A 1 86 ? -8.495 8.491 -11.973 1.00 94.50 86 GLU A N 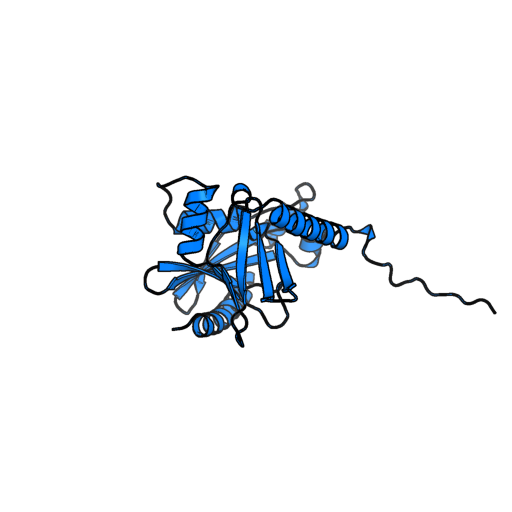1
ATOM 712 C CA . GLU A 1 86 ? -8.349 7.123 -11.471 1.00 94.50 86 GLU A CA 1
ATOM 713 C C . GLU A 1 86 ? -7.896 7.085 -10.010 1.00 94.50 86 GLU A C 1
ATOM 715 O O . GLU A 1 86 ? -7.153 7.954 -9.546 1.00 94.50 86 GLU A O 1
ATOM 720 N N . LEU A 1 87 ? -8.317 6.064 -9.263 1.00 94.25 87 LEU A N 1
ATOM 721 C CA . LEU A 1 87 ? -8.019 5.955 -7.837 1.00 94.25 87 LEU A CA 1
ATOM 722 C C . LEU A 1 87 ? -6.612 5.396 -7.619 1.00 94.25 87 LEU A C 1
ATOM 724 O O . LEU A 1 87 ? -6.286 4.288 -8.031 1.00 94.25 87 LEU A O 1
ATOM 728 N N . ASN A 1 88 ? -5.787 6.186 -6.943 1.00 95.50 88 ASN A N 1
ATOM 729 C CA . ASN A 1 88 ? -4.400 5.890 -6.617 1.00 95.50 88 ASN A CA 1
ATOM 730 C C . ASN A 1 88 ? -4.223 5.888 -5.094 1.00 95.50 88 ASN A C 1
ATOM 732 O O . ASN A 1 88 ? -5.023 6.472 -4.354 1.00 95.50 88 ASN A O 1
ATOM 736 N N . MET A 1 89 ? -3.153 5.253 -4.629 1.00 95.25 89 MET A N 1
ATOM 737 C CA . MET A 1 89 ? -2.764 5.258 -3.222 1.00 95.25 89 MET A CA 1
ATOM 738 C C . MET A 1 89 ? -1.345 5.796 -3.079 1.00 95.25 89 MET A C 1
ATOM 740 O O . MET A 1 89 ? -0.472 5.478 -3.878 1.00 95.25 89 MET A O 1
ATOM 744 N N . ALA A 1 90 ? -1.104 6.574 -2.035 1.00 93.69 90 ALA A N 1
ATOM 745 C CA . ALA A 1 90 ? 0.228 6.918 -1.567 1.00 93.69 90 ALA A CA 1
ATOM 746 C C . ALA A 1 90 ? 0.407 6.414 -0.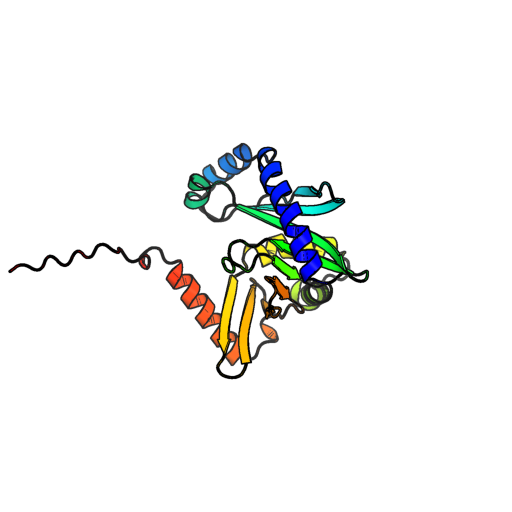141 1.00 93.69 90 ALA A C 1
ATOM 748 O O . ALA A 1 90 ? -0.538 6.447 0.647 1.00 93.69 90 ALA A O 1
ATOM 749 N N . VAL A 1 91 ? 1.612 5.991 0.214 1.00 90.38 91 VAL A N 1
ATOM 750 C CA . VAL A 1 91 ? 1.971 5.623 1.583 1.00 90.38 91 VAL A CA 1
ATOM 751 C C . VAL A 1 91 ? 3.163 6.450 2.005 1.00 90.38 91 VAL A C 1
ATOM 753 O O . VAL A 1 91 ? 4.173 6.484 1.303 1.00 90.38 91 VAL A O 1
ATOM 756 N N . TYR A 1 92 ? 3.052 7.084 3.168 1.00 83.75 92 TYR A N 1
ATOM 757 C CA . TYR A 1 92 ? 4.207 7.698 3.799 1.00 83.75 92 TYR A CA 1
ATOM 758 C C . TYR A 1 92 ? 5.068 6.602 4.437 1.00 83.75 92 TYR A C 1
ATOM 760 O O . TYR A 1 92 ? 4.573 5.835 5.269 1.00 83.75 92 TYR A O 1
ATOM 768 N N . SER A 1 93 ? 6.344 6.517 4.065 1.00 71.12 93 SER A N 1
ATOM 769 C CA . SER A 1 93 ? 7.263 5.502 4.582 1.00 71.12 93 SER A CA 1
ATOM 770 C C . SER A 1 93 ? 8.497 6.143 5.204 1.00 71.12 93 SER A C 1
ATOM 772 O O . SER A 1 93 ? 9.229 6.875 4.551 1.00 71.12 93 SER A O 1
ATOM 774 N N . HIS A 1 94 ? 8.750 5.820 6.474 1.00 60.59 94 HIS A N 1
ATOM 775 C CA . HIS A 1 94 ? 9.989 6.178 7.188 1.00 60.59 94 HIS A CA 1
ATOM 776 C C . HIS A 1 94 ? 11.085 5.122 7.026 1.00 60.59 94 HIS A C 1
ATOM 778 O O . HIS A 1 94 ? 12.149 5.235 7.621 1.00 60.59 94 HIS A O 1
ATOM 784 N N . THR A 1 95 ? 10.792 4.048 6.288 1.00 52.84 95 THR A N 1
ATOM 785 C CA . THR A 1 95 ? 11.608 2.821 6.254 1.00 52.84 95 THR A CA 1
ATOM 786 C C . THR A 1 95 ? 12.414 2.650 4.972 1.00 52.84 95 THR A C 1
ATOM 788 O O . THR A 1 95 ? 13.078 1.635 4.815 1.00 52.84 95 THR A O 1
ATOM 791 N N . VAL A 1 96 ? 12.337 3.611 4.050 1.00 50.62 96 VAL A N 1
ATOM 792 C CA . VAL A 1 96 ? 12.970 3.498 2.733 1.00 50.62 96 VAL A CA 1
ATOM 793 C C . VAL A 1 96 ? 14.387 4.059 2.790 1.00 50.62 96 VAL A C 1
ATOM 795 O O . VAL A 1 96 ? 15.334 3.287 2.753 1.00 50.62 96 VAL A O 1
ATOM 798 N N . LEU A 1 97 ? 14.534 5.380 2.925 1.00 51.38 97 LEU A N 1
ATOM 799 C CA . LEU A 1 97 ? 15.798 6.119 3.038 1.00 51.38 97 LEU A CA 1
ATOM 800 C C . LEU A 1 97 ? 15.515 7.473 3.725 1.00 51.38 97 LEU A C 1
ATOM 802 O O . LEU A 1 97 ? 14.367 7.917 3.694 1.00 51.38 97 LEU A O 1
ATOM 806 N N . PRO A 1 98 ? 16.517 8.182 4.288 1.00 53.38 98 PRO A N 1
ATOM 807 C CA . PRO A 1 98 ? 16.319 9.493 4.923 1.00 53.38 98 PRO A CA 1
ATOM 808 C C . PRO A 1 98 ? 15.723 10.557 3.998 1.00 53.38 98 PRO A C 1
ATOM 810 O O . PRO A 1 98 ? 15.218 11.556 4.492 1.00 53.38 98 PRO A O 1
ATOM 813 N N . TRP A 1 99 ? 15.806 10.349 2.681 1.00 55.47 99 TRP A N 1
ATOM 814 C CA . TRP A 1 99 ? 15.259 11.240 1.669 1.00 55.47 99 TRP A CA 1
ATOM 815 C C . TRP A 1 99 ? 14.056 10.673 0.924 1.00 55.47 99 TRP A C 1
ATOM 817 O O . TRP A 1 99 ? 13.401 11.477 0.304 1.00 55.47 99 TRP A O 1
ATOM 827 N N . ILE A 1 100 ? 13.722 9.372 0.942 1.00 59.03 100 ILE A N 1
ATOM 828 C CA . ILE A 1 100 ? 12.522 8.857 0.242 1.00 59.03 100 ILE A CA 1
ATOM 829 C C . ILE A 1 100 ? 11.385 8.699 1.243 1.00 59.03 100 ILE A C 1
ATOM 831 O O . ILE A 1 100 ? 11.452 7.856 2.138 1.00 59.03 100 ILE A O 1
ATOM 835 N N . HIS A 1 101 ? 10.323 9.479 1.061 1.00 72.25 101 HIS A N 1
ATOM 836 C CA . HIS A 1 101 ? 9.255 9.595 2.055 1.00 72.25 101 HIS A CA 1
ATOM 837 C C . HIS A 1 101 ? 7.908 9.048 1.585 1.00 72.25 101 HIS A C 1
ATOM 839 O O . HIS A 1 101 ? 7.033 8.813 2.420 1.00 72.25 101 HIS A O 1
ATOM 845 N N . VAL A 1 102 ? 7.728 8.810 0.278 1.00 87.06 102 VAL A N 1
ATOM 846 C CA . VAL A 1 102 ? 6.429 8.408 -0.281 1.00 87.06 102 VAL A CA 1
ATOM 847 C C . VAL A 1 102 ? 6.565 7.272 -1.294 1.00 87.06 102 VAL A C 1
ATOM 849 O O . VAL A 1 102 ? 7.381 7.324 -2.210 1.00 87.06 102 VAL A O 1
ATOM 852 N N . GLN A 1 103 ? 5.725 6.249 -1.151 1.00 90.50 103 GLN A N 1
ATOM 853 C CA . GLN A 1 103 ? 5.510 5.220 -2.171 1.00 90.50 103 GLN A CA 1
ATOM 854 C C . GLN A 1 103 ? 4.129 5.412 -2.793 1.00 90.50 103 GLN A C 1
ATOM 856 O O . GLN A 1 103 ? 3.134 5.497 -2.072 1.00 90.50 103 GLN A O 1
ATOM 861 N N . PHE A 1 104 ? 4.055 5.452 -4.116 1.00 93.69 104 PHE A N 1
ATOM 862 C CA . PHE A 1 104 ? 2.812 5.558 -4.868 1.00 93.69 104 PHE A CA 1
ATOM 863 C C . PHE A 1 104 ? 2.445 4.221 -5.497 1.00 93.69 104 PHE A C 1
ATOM 865 O O . PHE A 1 104 ? 3.284 3.542 -6.076 1.00 93.69 104 PHE A O 1
ATOM 872 N N . PHE A 1 105 ? 1.165 3.880 -5.440 1.00 95.94 105 PHE A N 1
ATOM 873 C CA . PHE A 1 105 ? 0.572 2.716 -6.079 1.00 95.94 105 PHE A CA 1
ATOM 874 C C . PHE A 1 105 ? -0.501 3.202 -7.036 1.00 95.94 105 PHE A C 1
ATOM 876 O O . PHE A 1 105 ? -1.463 3.873 -6.639 1.00 95.94 105 PHE A O 1
ATOM 883 N N . THR A 1 106 ? -0.300 2.895 -8.311 1.00 96.19 106 THR A N 1
ATOM 884 C CA . THR A 1 106 ? -1.185 3.378 -9.368 1.00 96.19 106 THR A CA 1
ATOM 885 C C . THR A 1 106 ? -2.514 2.630 -9.391 1.00 96.19 106 THR A C 1
ATOM 887 O O . THR A 1 106 ? -2.642 1.526 -8.864 1.00 96.19 106 THR A O 1
ATOM 890 N N . HIS A 1 107 ? -3.513 3.191 -10.068 1.00 96.81 107 HIS A N 1
ATOM 891 C CA . HIS A 1 107 ? -4.752 2.465 -10.361 1.00 96.81 107 HIS A CA 1
ATOM 892 C C . HIS A 1 107 ? -4.487 1.138 -11.087 1.00 96.81 107 HIS A C 1
ATOM 894 O O . HIS A 1 107 ? -5.048 0.103 -10.722 1.00 96.81 107 HIS A O 1
ATOM 900 N N . HIS A 1 108 ? -3.568 1.142 -12.061 1.00 97.19 108 HIS A N 1
ATOM 901 C CA . HIS A 1 108 ? -3.191 -0.063 -12.799 1.00 97.19 108 HIS A CA 1
ATOM 902 C C . HIS A 1 108 ? -2.615 -1.153 -11.889 1.00 97.19 108 HIS A C 1
ATOM 904 O O . HIS A 1 108 ? -2.946 -2.330 -12.042 1.00 97.19 108 HIS A O 1
ATOM 910 N N . PHE A 1 109 ? -1.818 -0.767 -10.890 1.00 97.88 109 PHE A N 1
ATOM 911 C CA . PHE A 1 109 ? -1.291 -1.695 -9.895 1.00 97.88 109 PHE A CA 1
ATOM 912 C C . PHE A 1 109 ? -2.423 -2.471 -9.210 1.00 97.88 109 PHE A C 1
ATOM 914 O O . PHE A 1 109 ? -2.373 -3.699 -9.132 1.00 97.88 109 PHE A O 1
ATOM 921 N N . PHE A 1 110 ? -3.473 -1.771 -8.771 1.00 97.94 110 PHE A N 1
ATOM 922 C CA . PHE A 1 110 ? -4.603 -2.393 -8.081 1.00 97.94 110 PHE A CA 1
ATOM 923 C C . PHE A 1 110 ? -5.504 -3.214 -9.003 1.00 97.94 110 PHE A C 1
ATOM 925 O O . PHE A 1 110 ? -6.008 -4.254 -8.576 1.00 97.94 110 PHE A O 1
ATOM 932 N N . GLN A 1 111 ? -5.661 -2.813 -10.268 1.00 97.38 111 GLN A N 1
ATOM 933 C CA . GLN A 1 111 ? -6.323 -3.656 -11.269 1.00 97.38 111 GLN A CA 1
ATOM 934 C C . GLN A 1 111 ? -5.603 -4.998 -11.403 1.00 97.38 111 GLN A C 1
ATOM 936 O O . GLN A 1 111 ? -6.230 -6.046 -11.266 1.00 97.38 111 GLN A O 1
ATOM 941 N N . ARG A 1 112 ? -4.275 -4.978 -11.576 1.00 97.62 112 ARG A N 1
ATOM 942 C CA . ARG A 1 112 ? -3.473 -6.204 -11.684 1.00 97.62 112 ARG A CA 1
ATOM 943 C C . ARG A 1 112 ? -3.471 -7.020 -10.403 1.00 97.62 112 ARG A C 1
ATOM 945 O O . ARG A 1 112 ? -3.511 -8.241 -10.477 1.00 97.62 112 ARG A O 1
ATOM 952 N N . TYR A 1 113 ? -3.468 -6.368 -9.246 1.00 97.81 113 TYR A N 1
ATOM 953 C CA . TYR A 1 113 ? -3.603 -7.051 -7.965 1.00 97.81 113 TYR A CA 1
ATOM 954 C C . TYR A 1 113 ? -4.929 -7.817 -7.868 1.00 97.81 113 TYR A C 1
ATOM 956 O O . TYR A 1 113 ? -4.941 -8.984 -7.475 1.00 97.81 113 TYR A O 1
ATOM 964 N N . ASN A 1 114 ? -6.041 -7.205 -8.283 1.00 97.62 114 ASN A N 1
ATOM 965 C CA . ASN A 1 114 ? -7.321 -7.901 -8.315 1.00 97.62 114 ASN A CA 1
ATOM 966 C C . ASN A 1 114 ? -7.318 -9.040 -9.342 1.00 97.62 114 ASN A C 1
ATOM 968 O O . ASN A 1 114 ? -7.639 -10.172 -9.005 1.00 97.62 114 ASN A O 1
ATOM 972 N N . GLU A 1 115 ? -6.890 -8.763 -10.573 1.00 96.69 115 GLU A N 1
ATOM 973 C CA . GLU A 1 115 ? -6.878 -9.734 -11.673 1.00 96.69 115 GLU A CA 1
ATOM 974 C C . GLU A 1 115 ? -6.007 -10.965 -11.407 1.00 96.69 115 GLU A C 1
ATOM 976 O O . GLU A 1 115 ? -6.344 -12.043 -11.888 1.00 96.69 115 GLU A O 1
ATOM 981 N N . ARG A 1 116 ? -4.885 -10.805 -10.693 1.00 95.56 116 ARG A N 1
ATOM 982 C CA . ARG A 1 116 ? -3.850 -11.843 -10.529 1.00 95.56 116 ARG A CA 1
ATOM 983 C C . ARG A 1 116 ? -3.865 -12.533 -9.170 1.00 95.56 116 ARG A C 1
ATOM 985 O O . ARG A 1 116 ? -3.170 -13.528 -9.009 1.00 95.56 116 ARG A O 1
ATOM 992 N N . TYR A 1 117 ? -4.580 -11.988 -8.186 1.00 95.19 117 TYR A N 1
ATOM 993 C CA . TYR A 1 117 ? -4.583 -12.546 -6.834 1.00 95.19 117 TYR A CA 1
ATOM 994 C C . TYR A 1 117 ? -5.977 -12.679 -6.224 1.00 95.19 117 TYR A C 1
ATOM 996 O O . TYR A 1 117 ? -6.331 -13.758 -5.755 1.00 95.19 117 TYR A O 1
ATOM 1004 N N . LEU A 1 118 ? -6.773 -11.606 -6.194 1.00 96.19 118 LEU A N 1
ATOM 1005 C CA . LEU A 1 118 ? -8.092 -11.662 -5.545 1.00 96.19 118 LEU A CA 1
ATOM 1006 C C . LEU A 1 118 ? -9.144 -12.361 -6.408 1.00 96.19 118 LEU A C 1
ATOM 1008 O O . LEU A 1 118 ? -10.016 -13.037 -5.872 1.00 96.19 118 LEU A O 1
ATOM 1012 N N . HIS A 1 119 ? -9.056 -12.189 -7.727 1.00 95.31 119 HIS A N 1
ATOM 1013 C CA . HIS A 1 119 ? -9.979 -12.719 -8.727 1.00 95.31 119 HIS A CA 1
ATOM 1014 C C . HIS A 1 119 ? -11.459 -12.397 -8.447 1.00 95.31 119 HIS A C 1
ATOM 1016 O O . HIS A 1 119 ? -12.339 -13.188 -8.782 1.00 95.31 119 HIS A O 1
ATOM 1022 N N . ASP A 1 120 ? -11.746 -11.226 -7.868 1.00 96.06 120 ASP A N 1
ATOM 1023 C CA . ASP A 1 120 ? -13.108 -10.812 -7.524 1.00 96.06 120 ASP A CA 1
ATOM 1024 C C . ASP A 1 120 ? -13.507 -9.542 -8.287 1.00 96.06 120 ASP A C 1
ATOM 1026 O O . ASP A 1 120 ? -13.144 -8.415 -7.942 1.00 96.06 120 ASP A O 1
ATOM 1030 N N . SER A 1 121 ? -14.283 -9.720 -9.357 1.00 93.12 121 SER A N 1
ATOM 1031 C CA . SER A 1 121 ? -14.770 -8.618 -10.192 1.00 93.12 121 SER A CA 1
ATOM 1032 C C . SER A 1 121 ? -15.881 -7.786 -9.541 1.00 93.12 121 SER A C 1
ATOM 1034 O O . SER A 1 121 ? -16.278 -6.771 -10.111 1.00 93.12 121 SER A O 1
ATOM 1036 N N . SER A 1 122 ? -16.421 -8.213 -8.394 1.00 95.75 122 SER A N 1
ATOM 1037 C CA . SER A 1 122 ? -17.470 -7.479 -7.674 1.00 95.75 122 SER A CA 1
ATOM 1038 C C . SER A 1 122 ? -16.909 -6.399 -6.743 1.00 95.75 122 SER A C 1
ATOM 1040 O O . SER A 1 122 ? -17.626 -5.458 -6.391 1.00 95.75 122 SER A O 1
ATOM 1042 N N . LEU A 1 123 ? -15.629 -6.504 -6.366 1.00 95.94 123 LEU A N 1
ATOM 1043 C CA . LEU A 1 123 ? -14.988 -5.552 -5.468 1.00 95.94 123 LEU A CA 1
ATOM 1044 C C . LEU A 1 123 ? -14.819 -4.185 -6.125 1.00 95.94 123 LEU A C 1
ATOM 1046 O O . LEU A 1 123 ? -14.291 -4.043 -7.230 1.00 95.94 123 LEU A O 1
ATOM 1050 N N . GLN A 1 124 ? -15.198 -3.146 -5.385 1.00 95.31 124 GLN A N 1
ATOM 1051 C CA . GLN A 1 124 ? -14.877 -1.780 -5.767 1.00 95.31 124 GLN A CA 1
ATOM 1052 C C . GLN A 1 124 ? -13.400 -1.484 -5.494 1.00 95.31 124 GLN A C 1
ATOM 1054 O O . GLN A 1 124 ? -12.787 -2.042 -4.583 1.00 95.31 124 GLN A O 1
ATOM 1059 N N . MET A 1 125 ? -12.827 -0.535 -6.239 1.00 94.44 125 MET A N 1
ATOM 1060 C CA . MET A 1 125 ? -11.404 -0.192 -6.134 1.00 94.44 125 MET A CA 1
ATOM 1061 C C . MET A 1 125 ? -10.971 0.175 -4.705 1.00 94.44 125 MET A C 1
ATOM 1063 O O . MET A 1 125 ? -9.906 -0.228 -4.250 1.00 94.44 125 MET A O 1
ATOM 1067 N N . MET A 1 126 ? -11.814 0.892 -3.957 1.00 93.19 126 MET A N 1
ATOM 1068 C CA . MET A 1 126 ? -11.520 1.230 -2.561 1.00 93.19 126 MET A CA 1
ATOM 1069 C C . MET A 1 126 ? -11.414 -0.015 -1.663 1.00 93.19 126 MET A C 1
ATOM 1071 O O . MET A 1 126 ? -10.573 -0.052 -0.765 1.00 93.19 126 MET A O 1
ATOM 1075 N N . ASP A 1 127 ? -12.232 -1.040 -1.903 1.00 94.44 127 ASP A N 1
ATOM 1076 C CA . ASP A 1 127 ? -12.186 -2.291 -1.141 1.00 94.44 127 ASP A CA 1
ATOM 1077 C C . ASP A 1 127 ? -10.938 -3.105 -1.494 1.00 94.44 127 ASP A C 1
ATOM 1079 O O . ASP A 1 127 ? -10.280 -3.635 -0.596 1.00 94.44 127 ASP A O 1
ATOM 1083 N N . ILE A 1 128 ? -10.537 -3.102 -2.772 1.00 96.75 128 ILE A N 1
ATOM 1084 C CA . ILE A 1 128 ? -9.269 -3.686 -3.240 1.00 96.75 128 ILE A CA 1
ATOM 1085 C C . ILE A 1 128 ? -8.078 -3.017 -2.534 1.00 96.75 128 ILE A C 1
ATOM 1087 O O . ILE A 1 128 ? -7.213 -3.711 -1.996 1.00 96.75 128 ILE A O 1
ATOM 1091 N N . VAL A 1 129 ? -8.052 -1.681 -2.460 1.00 95.06 129 VAL A N 1
ATOM 1092 C CA . VAL A 1 129 ? -6.998 -0.920 -1.761 1.00 95.06 129 VAL A CA 1
ATOM 1093 C C . VAL A 1 129 ? -6.966 -1.249 -0.266 1.00 95.06 129 VAL A C 1
ATOM 1095 O O . VAL A 1 129 ? -5.903 -1.540 0.287 1.00 95.06 129 VAL A O 1
ATOM 1098 N N . LYS A 1 130 ? -8.124 -1.256 0.406 1.00 92.81 130 LYS A N 1
ATOM 1099 C CA . LYS A 1 130 ? -8.215 -1.608 1.834 1.00 92.81 130 LYS A CA 1
ATOM 1100 C C . LYS A 1 130 ? -7.745 -3.039 2.092 1.00 92.81 130 LYS A C 1
ATOM 1102 O O . LYS A 1 130 ? -7.054 -3.276 3.086 1.00 92.81 130 LYS A O 1
ATOM 1107 N N . HIS A 1 131 ? -8.082 -3.976 1.207 1.00 94.25 131 HIS A N 1
ATOM 1108 C CA . HIS A 1 131 ? -7.589 -5.346 1.282 1.00 94.25 131 HIS A CA 1
ATOM 1109 C C . HIS A 1 131 ? -6.066 -5.400 1.103 1.00 94.25 131 HIS A C 1
ATOM 1111 O O . HIS A 1 131 ? -5.372 -5.987 1.936 1.00 94.25 131 HIS A O 1
ATOM 1117 N N . PHE A 1 132 ? -5.532 -4.732 0.077 1.00 95.31 132 PHE A N 1
ATOM 1118 C CA . PHE A 1 132 ? -4.095 -4.670 -0.189 1.00 95.31 132 PHE A CA 1
ATOM 1119 C C . PHE A 1 132 ? -3.305 -4.147 1.017 1.00 95.31 132 PHE A C 1
ATOM 1121 O O . PHE A 1 132 ? -2.333 -4.781 1.430 1.00 95.31 132 PHE A O 1
ATOM 1128 N N . ILE A 1 133 ? -3.745 -3.045 1.639 1.00 91.69 133 ILE A N 1
ATOM 1129 C CA . ILE A 1 133 ? -3.076 -2.480 2.822 1.00 91.69 133 ILE A CA 1
ATOM 1130 C C . ILE A 1 133 ? -2.960 -3.534 3.927 1.00 91.69 133 ILE A C 1
ATOM 1132 O O . ILE A 1 133 ? -1.886 -3.738 4.489 1.00 91.69 133 ILE A O 1
ATOM 1136 N N . ARG A 1 134 ? -4.070 -4.211 4.238 1.00 89.44 134 ARG A N 1
ATOM 1137 C CA . ARG A 1 134 ? -4.167 -5.121 5.386 1.00 89.44 134 ARG A CA 1
ATOM 1138 C C . ARG A 1 134 ? -3.462 -6.454 5.166 1.00 89.44 134 ARG A C 1
ATOM 1140 O O . ARG A 1 134 ? -2.905 -6.987 6.121 1.00 89.44 134 ARG A O 1
ATOM 1147 N N . SER A 1 135 ? -3.515 -6.974 3.945 1.00 90.12 135 SER A N 1
ATOM 1148 C CA . SER A 1 135 ? -3.098 -8.344 3.634 1.00 90.12 135 SER A CA 1
ATOM 1149 C C . SER A 1 135 ? -1.750 -8.419 2.928 1.00 90.12 135 SER A C 1
ATOM 1151 O O . SER A 1 135 ? -1.132 -9.476 2.947 1.00 90.12 135 SER A O 1
ATOM 1153 N N . GLN A 1 136 ? -1.310 -7.345 2.268 1.00 91.25 136 GLN A N 1
ATOM 1154 C CA . GLN A 1 136 ? -0.087 -7.349 1.463 1.00 91.25 136 GLN A CA 1
ATOM 1155 C C . GLN A 1 136 ? 0.918 -6.314 1.957 1.00 91.25 136 GLN A C 1
ATOM 1157 O O . GLN A 1 136 ? 2.014 -6.670 2.378 1.00 91.25 136 GLN A O 1
ATOM 1162 N N . PHE A 1 137 ? 0.539 -5.034 1.957 1.00 89.38 137 PHE A N 1
ATOM 1163 C CA . PHE A 1 137 ? 1.470 -3.938 2.227 1.00 89.38 137 PHE A CA 1
ATOM 1164 C C . PHE A 1 137 ? 2.071 -3.995 3.637 1.00 89.38 137 PHE A C 1
ATOM 1166 O O . PHE A 1 137 ? 3.263 -3.777 3.828 1.00 89.38 137 PHE A O 1
ATOM 1173 N N . VAL A 1 138 ? 1.260 -4.341 4.638 1.00 83.69 138 VAL A N 1
ATOM 1174 C CA . VAL A 1 138 ? 1.695 -4.460 6.039 1.00 83.69 138 VAL A CA 1
ATOM 1175 C C . VAL A 1 138 ? 2.775 -5.536 6.244 1.00 83.69 138 VAL A C 1
ATOM 1177 O O . VAL A 1 138 ? 3.539 -5.439 7.205 1.00 83.69 138 VAL A O 1
ATOM 1180 N N . GLU A 1 139 ? 2.842 -6.545 5.376 1.00 83.75 139 GLU A N 1
ATOM 1181 C CA . GLU A 1 139 ? 3.867 -7.604 5.371 1.00 83.75 139 GLU A CA 1
ATOM 1182 C C . GLU A 1 139 ? 4.959 -7.369 4.320 1.00 83.75 139 GLU A C 1
ATOM 1184 O O . GLU A 1 139 ? 5.799 -8.239 4.102 1.00 83.75 139 GLU A O 1
ATOM 1189 N N . SER A 1 140 ? 4.918 -6.235 3.621 1.00 87.06 140 SER A N 1
ATOM 1190 C CA . SER A 1 140 ? 5.802 -6.015 2.488 1.00 87.06 140 SER A CA 1
ATOM 1191 C C . SER A 1 140 ? 7.238 -5.743 2.916 1.00 87.06 140 SER A C 1
ATOM 1193 O O . SER A 1 140 ? 7.509 -5.177 3.980 1.00 87.06 140 SER A O 1
ATOM 1195 N N . PHE A 1 141 ? 8.159 -6.145 2.050 1.00 83.62 141 PHE A N 1
ATOM 1196 C CA . PHE A 1 141 ? 9.575 -5.859 2.165 1.00 83.62 141 PHE A CA 1
ATOM 1197 C C . PHE A 1 141 ? 10.020 -5.055 0.955 1.00 83.62 141 PHE A C 1
ATOM 1199 O O . PHE A 1 141 ? 9.803 -5.465 -0.181 1.00 83.62 141 PHE A O 1
ATOM 1206 N N . PHE A 1 142 ? 10.641 -3.913 1.207 1.00 83.69 142 PHE A N 1
ATOM 1207 C CA . PHE A 1 142 ? 11.160 -3.032 0.177 1.00 83.69 142 PHE A CA 1
ATOM 1208 C C . PHE A 1 142 ? 12.685 -3.098 0.156 1.00 83.69 142 PHE A C 1
ATOM 1210 O O . PHE A 1 142 ? 13.311 -3.084 1.219 1.00 83.69 142 PHE A O 1
ATOM 1217 N N . LYS A 1 143 ? 13.280 -3.116 -1.040 1.00 80.25 143 LYS A N 1
ATOM 1218 C CA . LYS A 1 143 ? 14.732 -3.049 -1.206 1.00 80.25 143 LYS A CA 1
ATOM 1219 C C . LYS A 1 143 ? 15.107 -2.299 -2.483 1.00 80.25 143 LYS A C 1
ATOM 1221 O O . LYS A 1 143 ? 14.407 -2.349 -3.493 1.00 80.25 143 LYS A O 1
ATOM 1226 N N . ILE A 1 144 ? 16.236 -1.602 -2.401 1.00 80.56 144 ILE A N 1
ATOM 1227 C CA . ILE A 1 144 ? 16.911 -0.964 -3.530 1.00 80.56 144 ILE A CA 1
ATOM 1228 C C . ILE A 1 144 ? 18.207 -1.729 -3.759 1.00 80.56 144 ILE A C 1
ATOM 1230 O O . ILE A 1 144 ? 18.904 -2.061 -2.797 1.00 80.56 144 ILE A O 1
ATOM 1234 N N . VAL A 1 145 ? 18.508 -2.026 -5.015 1.00 79.00 145 VAL A N 1
ATOM 1235 C CA . VAL A 1 145 ? 19.724 -2.732 -5.421 1.00 79.00 145 VAL A CA 1
ATOM 1236 C C . VAL A 1 145 ? 20.379 -2.005 -6.583 1.00 79.00 145 VAL A C 1
ATOM 1238 O O . VAL A 1 145 ? 19.702 -1.500 -7.472 1.00 79.00 145 VAL A O 1
ATOM 1241 N N . GLU A 1 146 ? 21.706 -1.964 -6.586 1.00 81.06 146 GLU A N 1
ATOM 1242 C CA . GLU A 1 146 ? 22.468 -1.476 -7.730 1.00 81.06 146 GLU A CA 1
ATOM 1243 C C . GLU A 1 146 ? 22.658 -2.625 -8.726 1.00 81.06 146 GLU A C 1
ATOM 1245 O O . GLU A 1 146 ? 23.259 -3.654 -8.410 1.00 81.06 146 GLU A O 1
ATOM 1250 N N . HIS A 1 147 ? 22.124 -2.468 -9.934 1.00 77.75 147 HIS A N 1
ATOM 1251 C CA . HIS A 1 147 ? 22.294 -3.413 -11.023 1.00 77.75 147 HIS A CA 1
ATOM 1252 C C . HIS A 1 147 ? 23.373 -2.911 -11.999 1.00 77.75 147 HIS A C 1
ATOM 1254 O O . HIS A 1 147 ? 23.229 -1.817 -12.550 1.00 77.75 147 HIS A O 1
ATOM 1260 N N . PRO A 1 148 ? 24.396 -3.723 -12.340 1.00 75.88 148 PRO A N 1
ATOM 1261 C CA . PRO A 1 148 ? 25.551 -3.274 -13.130 1.00 75.88 148 PRO A CA 1
ATOM 1262 C C . PRO A 1 148 ? 25.232 -2.644 -14.493 1.00 75.88 148 PRO A C 1
ATOM 1264 O O . PRO A 1 148 ? 26.049 -1.907 -15.034 1.00 75.88 148 PRO A O 1
ATOM 1267 N N . LYS A 1 149 ? 24.075 -2.971 -15.085 1.00 78.81 149 LYS A N 1
ATOM 1268 C CA . LYS A 1 149 ? 23.649 -2.451 -16.399 1.00 78.81 149 LYS A CA 1
ATOM 1269 C C . LYS A 1 149 ? 22.481 -1.474 -16.346 1.00 78.81 149 LYS A C 1
ATOM 1271 O O . LYS A 1 149 ? 22.285 -0.744 -17.308 1.00 78.81 149 LYS A O 1
ATOM 1276 N N . LEU A 1 150 ? 21.669 -1.542 -15.293 1.00 74.06 150 LEU A N 1
ATOM 1277 C CA . LEU A 1 150 ? 20.406 -0.799 -15.217 1.00 74.06 150 LEU A CA 1
ATOM 1278 C C . LEU A 1 150 ? 20.493 0.363 -14.218 1.00 74.06 150 LEU A C 1
ATOM 1280 O O . LEU A 1 150 ? 19.664 1.260 -14.253 1.00 74.06 150 LEU A O 1
ATOM 1284 N N . GLY A 1 151 ? 21.541 0.396 -13.390 1.00 80.25 151 GLY A N 1
ATOM 1285 C CA . GLY A 1 151 ? 21.676 1.376 -12.324 1.00 80.25 151 GLY A CA 1
ATOM 1286 C C . GLY A 1 151 ? 20.853 0.974 -11.106 1.00 80.25 151 GLY A C 1
ATOM 1287 O O . GLY A 1 151 ? 20.754 -0.208 -10.777 1.00 80.25 151 GLY A O 1
ATOM 1288 N N . MET A 1 152 ? 20.308 1.963 -10.404 1.00 80.88 152 MET A N 1
ATOM 1289 C CA . MET A 1 152 ? 19.558 1.742 -9.171 1.00 80.88 152 MET A CA 1
ATOM 1290 C C . MET A 1 152 ? 18.154 1.228 -9.475 1.00 80.88 152 MET A C 1
ATOM 1292 O O . MET A 1 152 ? 17.325 1.939 -10.032 1.00 80.88 152 MET A O 1
ATOM 1296 N N . GLU A 1 153 ? 17.880 0.007 -9.040 1.00 81.25 153 GLU A N 1
ATOM 1297 C CA . GLU A 1 153 ? 16.593 -0.658 -9.190 1.00 81.25 153 GLU A CA 1
ATOM 1298 C C . GLU A 1 153 ? 15.892 -0.741 -7.838 1.00 81.25 153 GLU A C 1
ATOM 1300 O O . GLU A 1 153 ? 16.527 -0.959 -6.801 1.00 81.25 153 GLU A O 1
ATOM 1305 N N . SER A 1 154 ? 14.566 -0.610 -7.834 1.00 84.50 154 SER A N 1
ATOM 1306 C CA . SER A 1 154 ? 13.770 -0.785 -6.621 1.00 84.50 154 SER A CA 1
ATOM 1307 C C . SER A 1 154 ? 12.702 -1.847 -6.804 1.00 84.50 154 SER A C 1
ATOM 1309 O O . SER A 1 154 ? 12.082 -1.968 -7.864 1.00 84.50 154 SER A O 1
ATOM 1311 N N . PHE A 1 155 ? 12.470 -2.622 -5.752 1.00 86.25 155 PHE A N 1
ATOM 1312 C CA . PHE A 1 155 ? 11.390 -3.591 -5.737 1.00 86.25 155 PHE A CA 1
ATOM 1313 C C . PHE A 1 155 ? 10.773 -3.716 -4.349 1.00 86.25 155 PHE A C 1
ATOM 1315 O O . PHE A 1 155 ? 11.424 -3.548 -3.314 1.00 86.25 155 PHE A O 1
ATOM 1322 N N . THR A 1 156 ? 9.494 -4.073 -4.350 1.00 88.69 156 THR A N 1
ATOM 1323 C CA . THR A 1 156 ? 8.745 -4.430 -3.150 1.00 88.69 156 THR A CA 1
ATOM 1324 C C . THR A 1 156 ? 8.234 -5.849 -3.291 1.00 88.69 156 THR A C 1
ATOM 1326 O O . THR A 1 156 ? 7.551 -6.177 -4.260 1.00 88.69 156 THR A O 1
ATOM 1329 N N . ILE A 1 157 ? 8.538 -6.688 -2.312 1.00 90.12 157 ILE A N 1
ATOM 1330 C CA . ILE A 1 157 ? 8.003 -8.037 -2.179 1.00 90.12 157 ILE A CA 1
ATOM 1331 C C . ILE A 1 157 ? 6.790 -7.980 -1.254 1.00 90.12 157 ILE A C 1
ATOM 1333 O O . ILE A 1 157 ? 6.845 -7.409 -0.166 1.00 90.12 157 ILE A O 1
ATOM 1337 N N . PHE A 1 158 ? 5.695 -8.586 -1.689 1.00 91.75 158 PHE A N 1
ATOM 1338 C CA . PHE A 1 158 ? 4.466 -8.795 -0.935 1.00 91.75 158 PHE A CA 1
ATOM 1339 C C . PHE A 1 158 ? 4.299 -10.294 -0.636 1.00 91.75 158 PHE A C 1
ATOM 1341 O O . PHE A 1 158 ? 4.928 -11.125 -1.290 1.00 91.75 158 PHE A O 1
ATOM 1348 N N . PRO A 1 159 ? 3.416 -10.682 0.296 1.00 90.56 159 PRO A N 1
ATOM 1349 C CA . PRO A 1 159 ? 3.128 -12.089 0.574 1.00 90.56 159 PRO A CA 1
ATOM 1350 C C . PRO A 1 159 ? 2.758 -12.930 -0.653 1.00 90.56 159 PRO A C 1
ATOM 1352 O O . PRO A 1 159 ? 3.088 -14.112 -0.693 1.00 90.56 159 PRO A O 1
ATOM 1355 N N . ASN A 1 160 ? 2.080 -12.343 -1.645 1.00 92.31 160 ASN A N 1
ATOM 1356 C CA . ASN A 1 160 ? 1.550 -13.074 -2.800 1.00 92.31 160 ASN A CA 1
ATOM 1357 C C . ASN A 1 160 ? 2.082 -12.580 -4.154 1.00 92.31 160 ASN A C 1
ATOM 1359 O O . ASN A 1 160 ? 1.534 -12.930 -5.199 1.00 92.31 160 ASN A O 1
ATOM 1363 N N . GLY A 1 161 ? 3.128 -11.758 -4.159 1.00 93.50 161 GLY A N 1
ATOM 1364 C CA . GLY A 1 161 ? 3.711 -11.239 -5.391 1.00 93.50 161 GLY A CA 1
ATOM 1365 C C . GLY A 1 161 ? 4.755 -10.167 -5.128 1.00 93.50 161 GLY A C 1
ATOM 1366 O O . GLY A 1 161 ? 5.232 -10.003 -4.010 1.00 93.50 161 GLY A O 1
ATOM 1367 N N . CYS A 1 162 ? 5.098 -9.399 -6.148 1.00 93.88 162 CYS A N 1
ATOM 1368 C CA . CYS A 1 162 ? 6.037 -8.294 -6.047 1.00 93.88 162 CYS A CA 1
ATOM 1369 C C . CYS A 1 162 ? 5.640 -7.119 -6.951 1.00 93.88 162 CYS A C 1
ATOM 1371 O O . CYS A 1 162 ? 4.707 -7.186 -7.753 1.00 93.88 162 CYS A O 1
ATOM 1373 N N . SER A 1 163 ? 6.364 -6.018 -6.800 1.00 93.12 163 SER A N 1
ATOM 1374 C CA . SER A 1 163 ? 6.396 -4.902 -7.735 1.00 93.12 163 SER A CA 1
ATOM 1375 C C . SER A 1 163 ? 7.843 -4.569 -8.019 1.00 93.12 163 SER A C 1
ATOM 1377 O O . SER A 1 163 ? 8.606 -4.341 -7.085 1.00 93.12 163 SER A O 1
ATOM 1379 N N . PHE A 1 164 ? 8.175 -4.446 -9.295 1.00 88.38 164 PHE A N 1
ATOM 1380 C CA . PHE A 1 164 ? 9.316 -3.647 -9.727 1.00 88.38 164 PHE A CA 1
ATOM 1381 C C . PHE A 1 164 ? 8.843 -2.198 -9.777 1.00 88.38 164 PHE A C 1
ATOM 1383 O O . PHE A 1 164 ? 7.720 -1.938 -10.231 1.00 88.38 164 PHE A O 1
ATOM 1390 N N . SER A 1 165 ? 9.620 -1.285 -9.216 1.00 87.31 165 SER A N 1
ATOM 1391 C CA . SER A 1 165 ? 9.216 0.105 -9.059 1.00 87.31 165 SER A CA 1
ATOM 1392 C C . SER A 1 165 ? 10.254 1.065 -9.595 1.00 87.31 165 SER A C 1
ATOM 1394 O O . SER A 1 165 ? 11.458 0.817 -9.545 1.00 87.31 165 SER A O 1
ATOM 1396 N N . GLU A 1 166 ? 9.751 2.184 -10.091 1.00 87.50 166 GLU A N 1
ATOM 1397 C CA . GLU A 1 166 ? 10.570 3.286 -10.562 1.00 87.50 166 GLU A CA 1
ATOM 1398 C C . GLU A 1 166 ? 10.965 4.154 -9.366 1.00 87.50 166 GLU A C 1
ATOM 1400 O O . GLU A 1 166 ? 10.111 4.540 -8.558 1.00 87.50 166 GLU A O 1
ATOM 1405 N N . ILE A 1 167 ? 12.260 4.447 -9.251 1.00 82.44 167 ILE A N 1
ATOM 1406 C CA . ILE A 1 167 ? 12.754 5.532 -8.406 1.00 82.44 167 ILE A CA 1
ATOM 1407 C C . ILE A 1 167 ? 12.722 6.773 -9.291 1.00 82.44 167 ILE A C 1
ATOM 1409 O O . ILE A 1 167 ? 13.435 6.820 -10.289 1.00 82.44 167 ILE A O 1
ATOM 1413 N N . ALA A 1 168 ? 11.877 7.748 -8.967 1.00 74.31 168 ALA A N 1
ATOM 1414 C CA . ALA A 1 168 ? 11.806 8.952 -9.781 1.00 74.31 168 ALA A CA 1
ATOM 1415 C C . ALA A 1 168 ? 13.097 9.767 -9.629 1.00 74.31 168 ALA A C 1
ATOM 1417 O O . ALA A 1 168 ? 13.496 10.108 -8.513 1.00 74.31 168 ALA A O 1
ATOM 1418 N N . ASP A 1 169 ? 13.747 10.086 -10.748 1.00 58.06 169 ASP A N 1
ATOM 1419 C CA . ASP A 1 169 ? 14.979 10.872 -10.742 1.00 58.06 169 ASP A CA 1
ATOM 1420 C C . ASP A 1 169 ? 14.752 12.230 -10.054 1.00 58.06 169 ASP A C 1
ATOM 1422 O O . ASP A 1 169 ? 13.814 12.961 -10.373 1.00 58.06 169 ASP A O 1
ATOM 1426 N N . TYR A 1 170 ? 15.640 12.574 -9.115 1.00 59.88 170 TYR A N 1
ATOM 1427 C CA . TYR A 1 170 ? 15.670 13.827 -8.340 1.00 59.88 170 TYR A CA 1
ATOM 1428 C C . TYR A 1 170 ? 14.531 14.075 -7.337 1.00 59.88 170 TYR A C 1
ATOM 1430 O O . TYR A 1 170 ? 14.636 15.034 -6.567 1.00 59.88 170 TYR A O 1
ATOM 1438 N N . ASP A 1 171 ? 13.504 13.223 -7.271 1.00 62.69 171 ASP A N 1
ATOM 1439 C CA . ASP A 1 171 ? 12.387 13.379 -6.337 1.00 62.69 171 ASP A CA 1
ATOM 1440 C C . ASP A 1 171 ? 12.257 12.192 -5.357 1.00 62.69 171 ASP A C 1
ATOM 1442 O O . ASP A 1 171 ? 12.489 11.036 -5.703 1.00 62.69 171 ASP A O 1
ATOM 1446 N N . PRO A 1 172 ? 11.850 12.447 -4.102 1.00 71.81 172 PRO A N 1
ATOM 1447 C CA . PRO A 1 172 ? 11.901 11.484 -3.003 1.00 71.81 172 PRO A CA 1
ATOM 1448 C C . PRO A 1 172 ? 10.754 10.458 -2.991 1.00 71.81 172 PRO A C 1
ATOM 1450 O O . PRO A 1 172 ? 10.154 10.209 -1.935 1.00 71.81 172 PRO A O 1
ATOM 1453 N N . TYR A 1 173 ? 10.403 9.876 -4.141 1.00 84.75 173 TYR A N 1
ATOM 1454 C CA . TYR A 1 173 ? 9.313 8.904 -4.218 1.00 84.75 173 TYR A CA 1
ATOM 1455 C C . TYR A 1 173 ? 9.604 7.682 -5.085 1.00 84.75 173 TYR A C 1
ATOM 1457 O O . TYR A 1 173 ? 10.423 7.693 -5.999 1.00 84.75 173 TYR A O 1
ATOM 1465 N N . ILE A 1 174 ? 8.873 6.616 -4.769 1.00 88.38 174 ILE A N 1
ATOM 1466 C CA . ILE A 1 174 ? 8.875 5.350 -5.501 1.00 88.38 174 ILE A CA 1
ATOM 1467 C C . ILE A 1 174 ? 7.507 5.161 -6.140 1.00 88.38 174 ILE A C 1
ATOM 1469 O O . ILE A 1 174 ? 6.485 5.423 -5.498 1.00 88.38 174 ILE A O 1
ATOM 1473 N N . LEU A 1 175 ? 7.477 4.685 -7.381 1.00 91.12 175 LEU A N 1
ATOM 1474 C CA . LEU A 1 175 ? 6.244 4.470 -8.129 1.00 91.12 175 LEU A CA 1
ATOM 1475 C C . LEU A 1 175 ? 6.054 2.991 -8.491 1.00 91.12 175 LEU A C 1
ATOM 1477 O O . LEU A 1 175 ? 6.824 2.389 -9.239 1.00 91.12 175 LEU A O 1
ATOM 1481 N N . HIS A 1 176 ? 4.979 2.408 -7.964 1.00 94.19 176 HIS A N 1
ATOM 1482 C CA . HIS A 1 176 ? 4.529 1.047 -8.234 1.00 94.19 176 HIS A CA 1
ATOM 1483 C C . HIS A 1 176 ? 3.447 1.055 -9.319 1.00 94.19 176 HIS A C 1
ATOM 1485 O O . HIS A 1 176 ? 2.279 1.391 -9.081 1.00 94.19 176 HIS A O 1
ATOM 1491 N N . HIS A 1 177 ? 3.830 0.658 -10.532 1.00 92.69 177 HIS A N 1
ATOM 1492 C CA . HIS A 1 177 ? 2.920 0.614 -11.679 1.00 92.69 177 HIS A CA 1
ATOM 1493 C C . HIS A 1 177 ? 2.086 -0.664 -11.754 1.00 92.69 177 HIS A C 1
ATOM 1495 O O . HIS A 1 177 ? 0.927 -0.619 -12.154 1.00 92.69 177 HIS A O 1
ATOM 1501 N N . THR A 1 178 ? 2.668 -1.804 -11.383 1.00 95.50 178 THR A N 1
ATOM 1502 C CA . THR A 1 178 ? 2.098 -3.118 -11.695 1.00 95.50 178 THR A CA 1
ATOM 1503 C C . THR A 1 178 ? 2.384 -4.099 -10.569 1.00 95.50 178 THR A C 1
ATOM 1505 O O . THR A 1 178 ? 3.535 -4.288 -10.187 1.00 95.50 178 THR A O 1
ATOM 1508 N N . PHE A 1 179 ? 1.340 -4.768 -10.082 1.00 96.38 179 PHE A N 1
ATOM 1509 C CA . PHE A 1 179 ? 1.484 -5.932 -9.213 1.00 96.38 179 PHE A CA 1
ATOM 1510 C C . PHE A 1 179 ? 1.767 -7.178 -10.052 1.00 96.38 179 PHE A C 1
ATOM 1512 O O . PHE A 1 179 ? 1.004 -7.474 -10.971 1.00 96.38 179 PHE A O 1
ATOM 1519 N N . VAL A 1 180 ? 2.821 -7.923 -9.739 1.00 95.00 180 VAL A N 1
ATOM 1520 C CA . VAL A 1 180 ? 3.215 -9.164 -10.422 1.00 95.00 180 VAL A CA 1
ATOM 1521 C C . VAL A 1 180 ? 3.081 -10.325 -9.441 1.00 95.00 180 VAL A C 1
ATOM 1523 O O . VAL A 1 180 ? 3.678 -10.295 -8.370 1.00 95.00 180 VAL A O 1
ATOM 1526 N N . SER A 1 181 ? 2.290 -11.341 -9.778 1.00 93.81 181 SER A N 1
ATOM 1527 C CA . SER A 1 181 ? 2.202 -12.567 -8.982 1.00 93.81 181 SER A CA 1
ATOM 1528 C C . SER A 1 181 ? 3.430 -13.451 -9.230 1.00 93.81 181 SER A C 1
ATOM 1530 O O . SER A 1 181 ? 4.064 -13.376 -10.284 1.00 93.81 181 SER A O 1
ATOM 1532 N N . PHE A 1 182 ? 3.814 -14.266 -8.245 1.00 92.25 182 PHE A N 1
ATOM 1533 C CA . PHE A 1 182 ? 5.071 -15.025 -8.315 1.00 92.25 182 PHE A CA 1
ATOM 1534 C C . PHE A 1 182 ? 5.125 -16.051 -9.455 1.00 92.25 182 PHE A C 1
ATOM 1536 O O . PHE A 1 182 ? 6.203 -16.330 -9.965 1.00 92.25 182 PHE A O 1
ATOM 1543 N N . ASP A 1 183 ? 3.981 -16.576 -9.885 1.00 90.94 183 ASP A N 1
ATOM 1544 C CA . ASP A 1 183 ? 3.859 -17.504 -11.016 1.00 90.94 183 ASP A CA 1
ATOM 1545 C C . ASP A 1 183 ? 4.207 -16.865 -12.371 1.00 90.94 183 ASP A C 1
ATOM 1547 O O . ASP A 1 183 ? 4.494 -17.576 -13.332 1.00 90.94 183 ASP A O 1
ATOM 1551 N N . MET A 1 184 ? 4.226 -15.533 -12.451 1.00 91.88 184 MET A N 1
ATOM 1552 C CA . MET A 1 184 ? 4.627 -14.799 -13.653 1.00 91.88 184 MET A CA 1
ATOM 1553 C C . MET A 1 184 ? 6.139 -14.561 -13.755 1.00 91.88 184 MET A C 1
ATOM 1555 O O . MET A 1 184 ? 6.601 -14.030 -14.767 1.00 91.88 184 MET A O 1
ATOM 1559 N N . LEU A 1 185 ? 6.904 -14.878 -12.709 1.00 89.94 185 LEU A N 1
ATOM 1560 C CA . LEU A 1 185 ? 8.342 -14.640 -12.670 1.00 89.94 185 LEU A CA 1
ATOM 1561 C C . LEU A 1 185 ? 9.114 -15.844 -13.207 1.00 89.94 185 LEU A C 1
ATOM 1563 O O . LEU A 1 185 ? 8.766 -16.998 -12.953 1.00 89.94 185 LEU A O 1
ATOM 1567 N N . TYR A 1 186 ? 10.218 -15.572 -13.901 1.00 86.94 186 TYR A N 1
ATOM 1568 C CA . TYR A 1 186 ? 11.161 -16.621 -14.274 1.00 86.94 186 TYR A CA 1
ATOM 1569 C C . TYR A 1 186 ? 11.840 -17.201 -13.028 1.00 86.94 186 TYR A C 1
ATOM 1571 O O . TYR A 1 186 ? 12.036 -16.506 -12.028 1.00 86.94 186 TYR A O 1
ATOM 1579 N N . THR A 1 187 ? 12.264 -18.465 -13.101 1.00 85.00 187 THR A N 1
ATOM 1580 C CA . THR A 1 187 ? 12.934 -19.161 -11.990 1.00 85.00 187 THR A CA 1
ATOM 1581 C C . THR A 1 187 ? 14.116 -18.371 -11.431 1.00 85.00 187 THR A C 1
ATOM 1583 O O . THR A 1 187 ? 14.248 -18.254 -10.219 1.00 85.00 187 THR A O 1
ATOM 1586 N N . GLU A 1 188 ? 14.935 -17.767 -12.292 1.00 85.31 188 GLU A N 1
ATOM 1587 C CA . GLU A 1 188 ? 16.078 -16.944 -11.873 1.00 85.31 188 GLU A CA 1
ATOM 1588 C C . GLU A 1 188 ? 15.646 -15.716 -11.057 1.00 85.31 188 GLU A C 1
ATOM 1590 O O . GLU A 1 188 ? 16.253 -15.394 -10.040 1.00 85.31 188 GLU A O 1
ATOM 1595 N N . GLN A 1 189 ? 14.549 -15.061 -11.446 1.00 83.00 189 GLN A N 1
ATOM 1596 C CA . GLN A 1 189 ? 14.006 -13.923 -10.702 1.00 83.00 189 GLN A CA 1
ATOM 1597 C C . GLN A 1 189 ? 13.473 -14.362 -9.334 1.00 83.00 189 GLN A C 1
ATOM 1599 O O . GLN A 1 189 ? 13.686 -13.667 -8.344 1.00 83.00 189 GLN A O 1
ATOM 1604 N N . LEU A 1 190 ? 12.816 -15.523 -9.263 1.00 81.81 190 LEU A N 1
ATOM 1605 C CA . LEU A 1 190 ? 12.343 -16.092 -7.999 1.00 81.81 190 LEU A CA 1
ATOM 1606 C C . LEU A 1 190 ? 13.496 -16.441 -7.056 1.00 81.81 190 LEU A C 1
ATOM 1608 O O . LEU A 1 190 ? 13.398 -16.155 -5.864 1.00 81.81 190 LEU A O 1
ATOM 1612 N N . LEU A 1 191 ? 14.581 -17.023 -7.577 1.00 80.88 191 LEU A N 1
ATOM 1613 C CA . LEU A 1 191 ? 15.773 -17.346 -6.789 1.00 80.88 191 LEU A CA 1
ATOM 1614 C C . LEU A 1 191 ? 16.420 -16.081 -6.222 1.00 80.88 191 LEU A C 1
ATOM 1616 O O . LEU A 1 191 ? 16.638 -16.012 -5.015 1.00 80.88 191 LEU A O 1
ATOM 1620 N N . ASN A 1 192 ? 16.601 -15.047 -7.049 1.00 81.19 192 ASN A N 1
ATOM 1621 C CA . ASN A 1 192 ? 17.131 -13.764 -6.587 1.00 81.19 192 ASN A CA 1
ATOM 1622 C C . ASN A 1 192 ? 16.248 -13.161 -5.482 1.00 81.19 192 ASN A C 1
ATOM 1624 O O . ASN A 1 192 ? 16.750 -12.737 -4.445 1.00 81.19 192 ASN A O 1
ATOM 1628 N N . LEU A 1 193 ? 14.919 -13.154 -5.651 1.00 80.06 193 LEU A N 1
ATOM 1629 C CA . LEU A 1 193 ? 14.007 -12.666 -4.608 1.00 80.06 193 LEU A CA 1
ATOM 1630 C C . LEU A 1 193 ? 14.091 -13.504 -3.322 1.00 80.06 193 LEU A C 1
ATOM 1632 O O . LEU A 1 193 ? 14.018 -12.946 -2.226 1.00 80.06 193 LEU A O 1
ATOM 1636 N N . ALA A 1 194 ? 14.251 -14.824 -3.436 1.00 75.81 194 ALA A N 1
ATOM 1637 C CA . ALA A 1 194 ? 14.385 -15.717 -2.289 1.00 75.81 194 ALA A CA 1
ATOM 1638 C C . ALA A 1 194 ? 15.681 -15.466 -1.503 1.00 75.81 194 ALA A C 1
ATOM 1640 O O . ALA A 1 194 ? 15.630 -15.421 -0.273 1.00 75.81 194 ALA A O 1
ATOM 1641 N N . GLU A 1 195 ? 16.806 -15.247 -2.187 1.00 78.00 195 GLU A N 1
ATOM 1642 C CA . GLU A 1 195 ? 18.078 -14.859 -1.560 1.00 78.00 195 GLU A CA 1
ATOM 1643 C C . GLU A 1 195 ? 17.931 -13.543 -0.789 1.00 78.00 195 GLU A C 1
ATOM 1645 O O . GLU A 1 195 ? 18.272 -13.461 0.389 1.00 78.00 195 GLU A O 1
ATOM 1650 N N . LEU A 1 196 ? 17.290 -12.542 -1.395 1.00 73.31 196 LEU A N 1
ATOM 1651 C CA . LEU A 1 196 ? 17.067 -11.244 -0.756 1.00 73.31 196 LEU A CA 1
ATOM 1652 C C . LEU A 1 196 ? 16.185 -11.345 0.503 1.00 73.31 196 LEU A C 1
ATOM 1654 O O . LEU A 1 196 ? 16.419 -10.628 1.479 1.00 73.31 196 LEU A O 1
ATOM 1658 N N . LEU A 1 197 ? 15.179 -12.225 0.496 1.00 71.62 197 LEU A N 1
ATOM 1659 C CA . LEU A 1 197 ? 14.348 -12.515 1.671 1.00 71.62 197 LEU A CA 1
ATOM 1660 C C . LEU A 1 197 ? 15.108 -13.310 2.741 1.00 71.62 197 LEU A C 1
ATOM 1662 O O . LEU A 1 197 ? 14.833 -13.153 3.934 1.00 71.62 197 LEU A O 1
ATOM 1666 N N . TYR A 1 198 ? 16.030 -14.182 2.333 1.00 74.31 198 TYR A N 1
ATOM 1667 C CA . TYR A 1 198 ? 16.887 -14.928 3.246 1.00 74.31 198 TYR A CA 1
ATOM 1668 C C . TYR A 1 198 ? 17.840 -13.987 3.991 1.00 74.31 198 TYR A C 1
ATOM 1670 O O . TYR A 1 198 ? 17.863 -14.020 5.224 1.00 74.31 198 TYR A O 1
ATOM 1678 N N . ASP A 1 199 ? 18.507 -13.078 3.276 1.00 69.38 199 ASP A N 1
ATOM 1679 C CA . ASP A 1 199 ? 19.351 -12.031 3.867 1.00 69.38 199 ASP A CA 1
ATOM 1680 C C . ASP A 1 199 ? 18.560 -11.180 4.869 1.00 69.38 199 ASP A C 1
ATOM 1682 O O . ASP A 1 199 ? 18.968 -11.006 6.015 1.00 69.38 199 ASP A O 1
ATOM 1686 N N . GLN A 1 200 ? 17.350 -10.744 4.495 1.00 68.69 200 GLN A N 1
ATOM 1687 C CA . GLN A 1 200 ? 16.482 -9.980 5.394 1.00 68.69 200 GLN A CA 1
ATOM 1688 C C . GLN A 1 200 ? 16.153 -10.756 6.684 1.00 68.69 200 GLN A C 1
ATOM 1690 O O . GLN A 1 200 ? 16.075 -10.174 7.771 1.00 68.69 200 GLN A O 1
ATOM 1695 N N . ARG A 1 201 ? 15.899 -12.068 6.593 1.00 66.31 201 ARG A N 1
ATOM 1696 C CA . ARG A 1 201 ? 15.636 -12.899 7.780 1.00 66.31 201 ARG A CA 1
ATOM 1697 C C . ARG A 1 201 ? 16.873 -13.038 8.656 1.00 66.31 201 ARG A C 1
ATOM 1699 O O . ARG A 1 201 ? 16.714 -13.038 9.875 1.00 66.31 201 ARG A O 1
ATOM 1706 N N . LEU A 1 202 ? 18.057 -13.145 8.056 1.00 61.09 202 LEU A N 1
ATOM 1707 C CA . LEU A 1 202 ? 19.326 -13.167 8.779 1.00 61.09 202 LEU A CA 1
ATOM 1708 C C . LEU A 1 202 ? 19.581 -11.847 9.511 1.00 61.09 202 LEU A C 1
ATOM 1710 O O . LEU A 1 202 ? 19.931 -11.884 10.687 1.00 61.09 202 LEU A O 1
ATOM 1714 N N . ASP A 1 203 ? 19.332 -10.702 8.877 1.00 57.81 203 ASP A N 1
ATOM 1715 C CA . ASP A 1 203 ? 19.493 -9.380 9.506 1.00 57.81 203 ASP A CA 1
ATOM 1716 C C . ASP A 1 203 ? 18.524 -9.174 10.680 1.00 57.81 203 ASP A C 1
ATOM 1718 O O . ASP A 1 203 ? 18.843 -8.543 11.689 1.00 57.81 203 ASP A O 1
ATOM 1722 N N . ASN A 1 204 ? 17.320 -9.742 10.574 1.00 55.06 204 ASN A N 1
ATOM 1723 C CA . ASN A 1 204 ? 16.322 -9.715 11.643 1.00 55.06 204 ASN A CA 1
ATOM 1724 C C . ASN A 1 204 ? 16.510 -10.835 12.678 1.00 55.06 204 ASN A C 1
ATOM 1726 O O . ASN A 1 204 ? 15.763 -10.882 13.665 1.00 55.06 204 ASN A O 1
ATOM 1730 N N . TYR A 1 205 ? 17.479 -11.735 12.483 1.00 41.69 205 TYR A N 1
ATOM 1731 C CA . TYR A 1 205 ? 17.762 -12.792 13.439 1.00 41.69 205 TYR A CA 1
ATOM 1732 C C . TYR A 1 205 ? 18.427 -12.176 14.679 1.00 41.69 205 TYR A C 1
ATOM 1734 O O . TYR A 1 205 ? 19.470 -11.533 14.573 1.00 41.69 205 TYR A O 1
ATOM 1742 N N . PRO A 1 206 ? 17.869 -12.359 15.887 1.00 46.38 206 PRO A N 1
ATOM 1743 C CA . PRO A 1 206 ? 18.368 -11.692 17.088 1.00 46.38 206 PRO A CA 1
ATOM 1744 C C . PRO A 1 206 ? 19.805 -12.081 17.467 1.00 46.38 206 PRO A C 1
ATOM 1746 O O . PRO A 1 206 ? 20.432 -11.329 18.201 1.00 46.38 206 PRO A O 1
ATOM 1749 N N . GLY A 1 207 ? 20.325 -13.206 16.961 1.00 46.44 207 GLY A N 1
ATOM 1750 C CA . GLY A 1 207 ? 21.728 -13.610 17.130 1.00 46.44 207 GLY A CA 1
ATOM 1751 C C . GLY A 1 207 ? 22.723 -12.948 16.166 1.00 46.44 207 GLY A C 1
ATOM 1752 O O . GLY A 1 207 ? 23.916 -13.156 16.328 1.00 46.44 207 GLY A O 1
ATOM 1753 N N . ASN A 1 208 ? 22.246 -12.178 15.180 1.00 40.97 208 ASN A N 1
ATOM 1754 C CA . ASN A 1 208 ? 23.069 -11.447 14.206 1.00 40.97 208 ASN A CA 1
ATOM 1755 C C . ASN A 1 208 ? 23.189 -9.949 14.517 1.00 40.97 208 ASN A C 1
ATOM 1757 O O . ASN A 1 208 ? 23.883 -9.230 13.802 1.00 40.97 208 ASN A O 1
ATOM 1761 N N . LYS A 1 209 ? 22.555 -9.463 15.593 1.00 42.00 209 LYS A N 1
ATOM 1762 C CA . LYS A 1 209 ? 22.988 -8.198 16.186 1.00 42.00 209 LYS A CA 1
ATOM 1763 C C . LYS A 1 209 ? 24.361 -8.477 16.767 1.00 42.00 209 LYS A C 1
ATOM 1765 O O . LYS A 1 209 ? 24.440 -9.153 17.789 1.00 42.00 209 LYS A O 1
ATOM 1770 N N . SER A 1 210 ? 25.409 -8.044 16.073 1.00 40.72 210 SER A N 1
ATOM 1771 C CA . SER A 1 210 ? 26.755 -8.073 16.616 1.00 40.72 210 SER A CA 1
ATOM 1772 C C . SER A 1 210 ? 26.697 -7.466 18.012 1.00 40.72 210 SER A C 1
ATOM 1774 O O . SER A 1 210 ? 26.281 -6.323 18.214 1.00 40.72 210 SER A O 1
ATOM 1776 N N . ASP A 1 211 ? 27.063 -8.276 18.998 1.00 37.25 211 ASP A N 1
ATOM 1777 C CA . ASP A 1 211 ? 27.639 -7.748 20.213 1.00 37.25 211 ASP A CA 1
ATOM 1778 C C . ASP A 1 211 ? 28.890 -6.979 19.768 1.00 37.25 211 ASP A C 1
ATOM 1780 O O . ASP A 1 211 ? 29.974 -7.548 19.639 1.00 37.25 211 ASP A O 1
ATOM 1784 N N . ASP A 1 212 ? 28.742 -5.677 19.508 1.00 37.19 212 ASP A N 1
ATOM 1785 C CA . ASP A 1 212 ? 29.840 -4.716 19.320 1.00 37.19 212 ASP A CA 1
ATOM 1786 C C . ASP A 1 212 ? 30.591 -4.490 20.652 1.00 37.19 212 ASP A C 1
ATOM 1788 O O . ASP A 1 212 ? 30.914 -3.373 21.039 1.00 37.19 212 ASP A O 1
ATOM 1792 N N . ASN A 1 213 ? 30.857 -5.572 21.385 1.00 34.66 213 ASN A N 1
ATOM 1793 C CA . ASN A 1 213 ? 31.624 -5.625 22.621 1.00 34.66 213 ASN A CA 1
ATOM 1794 C C . ASN A 1 213 ? 32.506 -6.883 22.631 1.00 34.66 213 ASN A C 1
ATOM 1796 O O . ASN A 1 213 ? 32.524 -7.644 23.594 1.00 34.66 213 ASN A O 1
ATOM 1800 N N . PHE A 1 214 ? 33.299 -7.085 21.579 1.00 31.89 214 PHE A N 1
ATOM 1801 C CA . PHE A 1 214 ? 34.590 -7.746 21.759 1.00 31.89 214 PHE A CA 1
ATOM 1802 C C . PHE A 1 214 ? 35.645 -6.663 21.966 1.00 31.89 214 PHE A C 1
ATOM 1804 O O . PHE A 1 214 ? 36.324 -6.221 21.042 1.00 31.89 214 PHE A O 1
ATOM 1811 N N . LEU A 1 215 ? 35.753 -6.217 23.221 1.00 30.83 215 LEU A N 1
ATOM 1812 C CA . LEU A 1 215 ? 36.977 -5.611 23.724 1.00 30.83 215 LEU A CA 1
ATOM 1813 C C . LEU A 1 215 ? 38.091 -6.641 23.530 1.00 30.83 215 LEU A C 1
ATOM 1815 O O . LEU A 1 215 ? 38.105 -7.688 24.175 1.00 30.83 215 LEU A O 1
ATOM 1819 N N . ILE A 1 216 ? 39.010 -6.354 22.615 1.00 32.84 216 ILE A N 1
ATOM 1820 C CA . ILE A 1 216 ? 40.289 -7.049 22.551 1.00 32.84 216 ILE A CA 1
ATOM 1821 C C . ILE A 1 216 ? 41.080 -6.586 23.779 1.00 32.84 216 ILE A C 1
ATOM 1823 O O . ILE A 1 216 ? 41.721 -5.535 23.758 1.00 32.84 216 ILE A O 1
ATOM 1827 N N . GLU A 1 217 ? 41.020 -7.353 24.868 1.00 33.59 217 GLU A N 1
ATOM 1828 C CA . GLU A 1 217 ? 42.072 -7.326 25.883 1.00 33.59 217 GLU A CA 1
ATOM 1829 C C . GLU A 1 217 ? 43.339 -7.912 25.249 1.00 33.59 217 GLU A C 1
ATOM 1831 O O . GLU A 1 217 ? 43.548 -9.125 25.210 1.00 33.59 217 GLU A O 1
ATOM 1836 N N . ASN A 1 218 ? 44.192 -7.037 24.719 1.00 31.48 218 ASN A N 1
ATOM 1837 C CA . ASN A 1 218 ? 45.575 -7.397 24.453 1.00 31.48 218 ASN A CA 1
ATOM 1838 C C . ASN A 1 218 ? 46.313 -7.425 25.792 1.00 31.48 218 ASN A C 1
ATOM 1840 O O . ASN A 1 218 ? 46.670 -6.384 26.337 1.00 31.48 218 ASN A O 1
ATOM 1844 N N . ASN A 1 219 ? 46.540 -8.632 26.307 1.00 34.19 219 ASN A N 1
ATOM 1845 C CA . ASN A 1 219 ? 47.563 -8.882 27.311 1.00 34.19 219 ASN A CA 1
ATOM 1846 C C . ASN A 1 219 ? 48.949 -8.760 26.659 1.00 34.19 219 ASN A C 1
ATOM 1848 O O . ASN A 1 219 ? 49.333 -9.630 25.875 1.00 34.19 219 ASN A O 1
ATOM 1852 N N . ALA A 1 220 ? 49.683 -7.705 27.014 1.00 33.25 220 ALA A N 1
ATOM 1853 C CA . ALA A 1 220 ? 51.146 -7.662 27.072 1.00 33.25 220 ALA A CA 1
ATOM 1854 C C . ALA A 1 220 ? 51.584 -6.535 28.017 1.00 33.25 220 ALA A C 1
ATOM 1856 O O . ALA A 1 220 ? 51.132 -5.388 27.803 1.00 33.25 220 ALA A O 1
#

Foldseek 3Di:
DDVLVVVVVVVVQVVVVVVVCVVDPLVVVLVVQVPDPWAKDKDDWDWDAGPVRWTKTWIWMDGTNVCCVVPNTDIWIKTWDADPNAIKIKTQDPPADPQAGIEIEGNQALVQCCVPPVVDPVDDSVRSVVCCVVQWVVQKDKDWDQDPPPGIWIKIDTPFFIFTWDDDPPGRYIYGNHTGGPVNDDPVVVVVVVVVVVVVVCCVPPVNPPPPPPPPPDDD

Secondary structure (DSSP, 8-state):
--HHHHHHHHHHHHHHHHHHGGGS-HHHHHHHHHHSPSS-EEPPPEEEE-TT--EEEEEEEES-HHHHHHH--EEEEEEEEEETTEEEEEEEEEEEETTEEEEEE-HHHHHHHIIIII--TT--HHHHHHHHHHHTGGG-EEEEEEETTTEEEEEEEETTEEEEEEE-TTSSEEEE---EEGGGS-HHHHHHHHHHHHHHHHHT-GGGS--S--------

Radius of gyration: 19.41 Å; chains: 1; bounding box: 69×39×44 Å

Organism: NCBI:txid165179

pLDDT: mean 82.97, std 16.08, range [30.83, 97.94]

Sequence (220 aa):
MSYADIAKELEEDYKNVVRYQIHLPVKKYMKEVMNRPNGKLLFKTMEWTSPRHNKMLLTPLSRNKKETRENGPFINVCCVFLYKGELNMAVYSHTVLPWIHVQFFTHHFFQRYNERYLHDSSLQMMDIVKHFIRSQFVESFFKIVEHPKLGMESFTIFPNGCSFSEIADYDPYILHHTFVSFDMLYTEQLLNLAELLYDQRLDNYPGNKSDDNFLIENNA